Protein AF-A0A222AJ67-F1 (afdb_monomer)

Radius of gyration: 24.39 Å; Cα contacts (8 Å, |Δi|>4): 104; chains: 1; bounding box: 62×37×71 Å

Structure (mmCIF, N/CA/C/O backbone):
data_AF-A0A222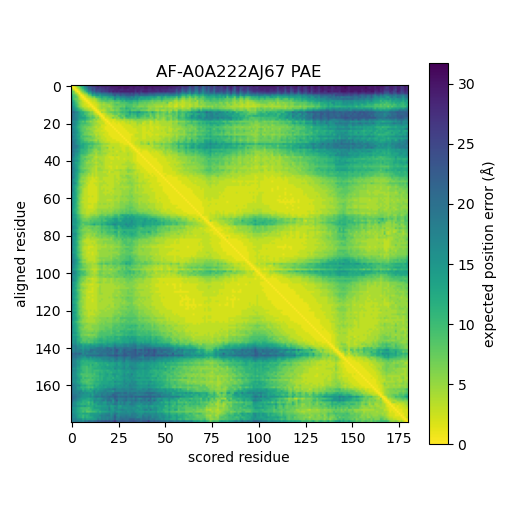AJ67-F1
#
_entry.id   AF-A0A222AJ67-F1
#
loop_
_atom_site.group_PDB
_atom_site.id
_atom_site.type_symbol
_atom_site.label_atom_id
_atom_site.label_alt_id
_atom_site.label_comp_id
_atom_site.label_asym_id
_atom_site.label_entity_id
_atom_site.label_seq_id
_atom_site.pdbx_PDB_ins_code
_atom_site.Cartn_x
_atom_site.Cartn_y
_atom_site.Cartn_z
_atom_site.occupancy
_atom_site.B_iso_or_equiv
_atom_site.auth_seq_id
_atom_site.auth_comp_id
_atom_site.auth_asym_id
_atom_site.auth_atom_id
_atom_site.pdbx_PDB_model_num
ATOM 1 N N . SER A 1 1 ? -20.474 -24.360 -5.077 1.00 35.22 1 SER A N 1
ATOM 2 C CA . SER A 1 1 ? -19.755 -24.194 -6.354 1.00 35.22 1 SER A CA 1
ATOM 3 C C . SER A 1 1 ? -18.920 -22.925 -6.263 1.00 35.22 1 SER A C 1
ATOM 5 O O . SER A 1 1 ? -19.428 -21.842 -6.536 1.00 35.22 1 SER A O 1
ATOM 7 N N . SER A 1 2 ? -17.701 -23.019 -5.719 1.00 39.1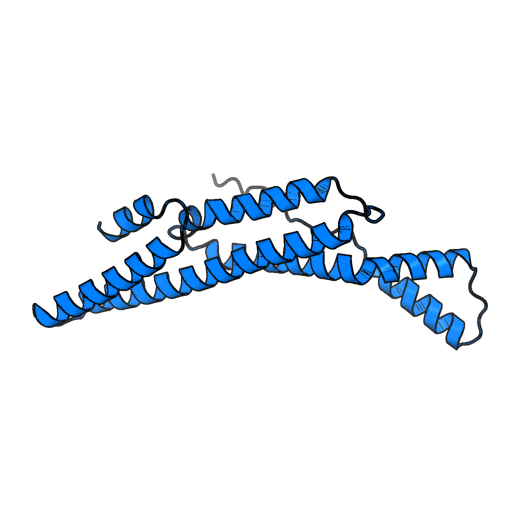9 2 SER A N 1
ATOM 8 C CA . SER A 1 2 ? -16.809 -21.864 -5.590 1.00 39.19 2 SER A CA 1
ATOM 9 C C . SER A 1 2 ? -16.163 -21.612 -6.947 1.00 39.19 2 SER A C 1
ATOM 11 O O . SER A 1 2 ? -15.373 -22.410 -7.444 1.00 39.19 2 SER A O 1
ATOM 13 N N . LYS A 1 3 ? -16.528 -20.500 -7.586 1.00 45.78 3 LYS A N 1
ATOM 14 C CA . LYS A 1 3 ? -15.750 -19.979 -8.706 1.00 45.78 3 LYS A CA 1
ATOM 15 C C . LYS A 1 3 ? -14.392 -19.587 -8.129 1.00 45.78 3 LYS A C 1
ATOM 17 O O . LYS A 1 3 ? -14.287 -18.558 -7.468 1.00 45.78 3 LYS A O 1
ATOM 22 N N . THR A 1 4 ? -13.375 -20.418 -8.332 1.00 50.56 4 THR A N 1
ATOM 23 C CA . THR A 1 4 ? -11.974 -20.013 -8.215 1.00 50.56 4 THR A CA 1
ATOM 24 C C . THR A 1 4 ? -11.760 -18.905 -9.238 1.00 50.56 4 THR A C 1
ATOM 26 O O . THR A 1 4 ? -11.541 -19.163 -10.419 1.00 50.56 4 THR A O 1
ATOM 29 N N . GLY A 1 5 ? -11.980 -17.664 -8.802 1.00 59.22 5 GLY A N 1
ATOM 30 C CA . GLY A 1 5 ? -11.836 -16.482 -9.634 1.00 59.22 5 GLY A CA 1
ATOM 31 C C . GLY A 1 5 ? -10.403 -16.377 -10.133 1.00 59.22 5 GLY A C 1
ATOM 32 O O . GLY A 1 5 ? -9.460 -16.613 -9.380 1.00 59.22 5 GLY A O 1
ATOM 33 N N . THR A 1 6 ? -10.240 -16.039 -11.406 1.00 71.12 6 THR A N 1
ATOM 34 C CA . THR A 1 6 ? -8.937 -15.752 -12.001 1.00 71.12 6 THR A CA 1
ATOM 35 C C . THR A 1 6 ? -8.263 -14.631 -11.208 1.00 71.12 6 THR A C 1
ATOM 37 O O . THR A 1 6 ? -8.748 -13.500 -11.201 1.00 71.12 6 THR A O 1
ATOM 40 N N . ILE A 1 7 ? -7.164 -14.939 -10.516 1.00 73.00 7 ILE A N 1
ATOM 41 C CA . ILE A 1 7 ? -6.387 -13.944 -9.772 1.00 73.00 7 ILE A CA 1
ATOM 42 C C . ILE A 1 7 ? -5.478 -13.231 -10.770 1.00 73.00 7 ILE A C 1
ATOM 44 O O . ILE A 1 7 ? -4.561 -13.831 -11.328 1.00 73.00 7 ILE A O 1
ATOM 48 N N . LEU A 1 8 ? -5.745 -11.949 -11.000 1.00 78.81 8 LEU A N 1
ATOM 49 C CA . LEU A 1 8 ? -4.896 -11.086 -11.812 1.00 78.81 8 LEU A CA 1
ATOM 50 C C . LEU A 1 8 ? -3.803 -10.488 -10.921 1.00 78.81 8 LEU A C 1
ATOM 52 O O . LEU A 1 8 ? -4.099 -9.993 -9.835 1.00 78.81 8 LEU A O 1
ATOM 56 N N . LYS A 1 9 ? -2.552 -10.536 -11.385 1.00 80.56 9 LYS A N 1
ATOM 57 C CA . LYS A 1 9 ? -1.404 -9.911 -10.717 1.00 80.56 9 LYS A CA 1
ATOM 58 C C . LYS A 1 9 ? -0.815 -8.822 -11.596 1.00 80.56 9 LYS A C 1
ATOM 60 O O . LYS A 1 9 ? -0.717 -8.993 -12.813 1.00 80.56 9 LYS A O 1
ATOM 65 N N . LEU A 1 10 ? -0.419 -7.717 -10.975 1.00 85.50 10 LEU A N 1
ATOM 66 C CA . LEU A 1 10 ? 0.241 -6.622 -11.670 1.00 85.50 10 LEU A CA 1
ATOM 67 C C . LEU A 1 10 ? 1.736 -6.928 -11.754 1.00 85.50 10 LEU A C 1
ATOM 69 O O . LEU A 1 10 ? 2.377 -7.234 -10.754 1.00 85.50 10 LEU A O 1
ATOM 73 N N . LYS A 1 11 ? 2.309 -6.837 -12.953 1.00 86.75 11 LYS A N 1
ATOM 74 C CA . LYS A 1 11 ? 3.746 -7.010 -13.162 1.00 86.75 11 LYS A CA 1
ATOM 75 C C . LYS A 1 11 ? 4.276 -5.855 -13.991 1.00 86.75 11 LYS A C 1
ATOM 77 O O . LYS A 1 11 ? 3.774 -5.589 -15.080 1.00 86.75 11 LYS A O 1
ATOM 82 N N . VAL A 1 12 ? 5.318 -5.202 -13.488 1.00 85.94 12 VAL A N 1
ATOM 83 C CA . VAL A 1 12 ? 6.046 -4.182 -14.245 1.00 85.94 12 VAL A CA 1
ATOM 84 C C . VAL A 1 12 ? 6.767 -4.864 -15.404 1.00 85.94 12 VAL A C 1
ATOM 86 O O . VAL A 1 12 ? 7.490 -5.845 -15.210 1.00 85.94 12 VAL A O 1
ATOM 89 N N . ASN A 1 13 ? 6.558 -4.357 -16.617 1.00 84.38 13 ASN A N 1
ATOM 90 C CA . ASN A 1 13 ? 7.170 -4.894 -17.828 1.00 84.38 13 ASN A CA 1
ATOM 91 C C . ASN A 1 13 ? 8.636 -4.445 -17.945 1.00 84.38 13 ASN A C 1
ATOM 93 O O . ASN A 1 13 ? 8.977 -3.589 -18.759 1.00 84.38 13 ASN A O 1
ATOM 97 N N . PHE A 1 14 ? 9.489 -4.99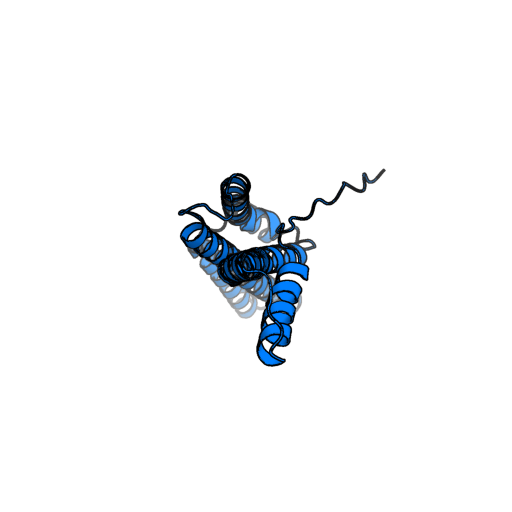3 -17.082 1.00 80.56 14 PHE A N 1
ATOM 98 C CA . PHE A 1 14 ? 10.925 -4.747 -17.085 1.00 80.56 14 PHE A CA 1
ATOM 99 C C . PHE A 1 14 ? 11.670 -6.074 -16.921 1.00 80.56 14 PHE A C 1
ATOM 101 O O . PHE A 1 14 ? 11.573 -6.738 -15.886 1.00 80.56 14 PHE A O 1
ATOM 108 N N . LEU A 1 15 ? 12.365 -6.502 -17.977 1.00 76.88 15 LEU A N 1
ATOM 109 C CA . LEU A 1 15 ? 13.036 -7.800 -18.013 1.00 76.88 15 LEU A CA 1
ATOM 110 C C . LEU A 1 15 ? 14.368 -7.749 -17.240 1.00 76.88 15 LEU A C 1
ATOM 112 O O . LEU A 1 15 ? 15.153 -6.823 -17.447 1.00 76.88 15 LEU A O 1
ATOM 116 N N . PRO A 1 16 ? 14.687 -8.760 -16.407 1.00 70.25 16 PRO A N 1
ATOM 117 C CA . PRO A 1 16 ? 15.977 -8.848 -15.709 1.00 70.25 16 PRO A CA 1
ATOM 118 C C . PRO A 1 16 ? 17.193 -8.853 -16.653 1.00 70.25 16 PRO A C 1
ATOM 120 O O . PRO A 1 16 ? 18.279 -8.406 -16.280 1.00 70.25 16 PRO A O 1
ATOM 123 N N . GLU A 1 17 ? 16.992 -9.322 -17.887 1.00 71.25 17 GLU A N 1
ATOM 124 C CA . GLU A 1 17 ? 17.974 -9.389 -18.982 1.00 71.25 17 GLU A CA 1
ATOM 125 C C . GLU A 1 17 ? 18.538 -8.010 -19.373 1.00 71.25 17 GLU A C 1
ATOM 127 O O . GLU A 1 17 ? 19.627 -7.881 -19.928 1.00 71.25 17 GLU A O 1
ATOM 132 N N . ILE A 1 18 ? 17.838 -6.932 -19.027 1.00 73.12 18 ILE A N 1
ATOM 133 C CA . ILE A 1 18 ? 18.314 -5.568 -19.259 1.00 73.12 18 ILE A CA 1
ATOM 134 C C . ILE A 1 18 ? 19.570 -5.264 -18.421 1.00 73.12 18 ILE A C 1
ATOM 136 O O . ILE A 1 18 ? 20.512 -4.620 -18.892 1.00 73.12 18 ILE A O 1
ATOM 140 N N . ILE A 1 19 ? 19.620 -5.768 -17.185 1.00 75.88 19 ILE A N 1
ATOM 141 C CA . ILE A 1 19 ? 20.778 -5.607 -16.297 1.00 75.88 19 ILE A CA 1
ATOM 142 C C . ILE A 1 19 ? 21.939 -6.468 -16.795 1.00 75.88 19 ILE A C 1
ATOM 144 O O . ILE A 1 19 ? 23.100 -6.062 -16.695 1.00 75.88 19 ILE A O 1
ATOM 148 N N . THR A 1 20 ? 21.642 -7.667 -17.308 1.00 84.12 20 THR A N 1
ATOM 149 C CA . THR A 1 20 ? 22.675 -8.568 -17.832 1.00 84.12 20 THR A CA 1
ATOM 150 C C . THR A 1 20 ? 23.340 -7.944 -19.048 1.00 84.12 20 THR A C 1
ATOM 152 O O . THR A 1 20 ? 24.563 -7.871 -19.066 1.00 84.12 20 THR A O 1
ATOM 155 N N . LEU A 1 21 ? 22.570 -7.330 -19.955 1.00 85.69 21 LEU A N 1
ATOM 156 C CA . LEU A 1 21 ? 23.109 -6.584 -21.092 1.00 85.69 21 LEU A CA 1
ATOM 157 C C . LEU A 1 21 ? 24.088 -5.483 -20.654 1.00 85.69 21 LEU A C 1
ATOM 159 O O . LEU A 1 21 ? 25.191 -5.375 -21.190 1.00 85.69 21 LEU A O 1
ATOM 163 N N . TYR A 1 22 ? 23.726 -4.674 -19.655 1.00 85.62 22 TYR A N 1
ATOM 164 C CA . TYR A 1 22 ? 24.630 -3.642 -19.138 1.00 85.62 22 TYR A CA 1
ATOM 165 C C . TYR A 1 22 ? 25.908 -4.235 -18.525 1.00 85.62 22 TYR A C 1
ATOM 167 O O . TYR A 1 22 ? 27.014 -3.757 -18.803 1.00 85.62 22 TYR A O 1
ATOM 175 N N . LYS A 1 23 ? 25.779 -5.302 -17.725 1.00 87.50 23 LYS A N 1
ATOM 176 C CA . LYS A 1 23 ? 26.920 -6.009 -17.119 1.00 87.50 23 LYS A CA 1
ATOM 177 C C . LYS A 1 23 ? 27.842 -6.612 -18.180 1.00 87.50 23 LYS A C 1
ATOM 179 O O . LYS A 1 23 ? 29.056 -6.460 -18.083 1.00 87.50 23 LYS A O 1
ATOM 184 N N . GLU A 1 24 ? 27.285 -7.239 -19.208 1.00 90.00 24 GLU A N 1
ATOM 185 C CA . GLU A 1 24 ? 28.021 -7.835 -20.325 1.00 90.00 24 GLU A CA 1
ATOM 186 C C . GLU A 1 24 ? 28.777 -6.778 -21.131 1.00 90.00 24 GLU A C 1
ATOM 188 O O . GLU A 1 24 ? 29.975 -6.926 -21.367 1.00 90.00 24 GLU A O 1
ATOM 193 N N . VAL A 1 25 ? 28.125 -5.662 -21.476 1.00 91.56 25 VAL A N 1
ATOM 194 C CA . VAL A 1 25 ? 28.772 -4.542 -22.178 1.00 91.56 25 VAL A CA 1
ATOM 195 C C . VAL A 1 25 ? 29.923 -3.961 -21.353 1.00 91.56 25 VAL A C 1
ATOM 197 O O . VAL A 1 25 ? 30.984 -3.657 -21.907 1.00 91.56 25 VAL A O 1
ATOM 200 N N . ARG A 1 26 ? 29.748 -3.821 -20.033 1.00 90.19 26 ARG A N 1
ATOM 201 C CA . ARG A 1 26 ? 30.810 -3.365 -19.125 1.00 90.19 26 ARG A CA 1
ATOM 202 C C . ARG A 1 26 ? 31.974 -4.357 -19.079 1.00 90.19 26 ARG A C 1
ATOM 204 O O . ARG A 1 26 ? 33.122 -3.936 -19.192 1.00 90.19 26 ARG A O 1
ATOM 211 N N . ASN A 1 27 ? 31.687 -5.651 -18.957 1.00 93.06 27 ASN A N 1
ATOM 212 C CA . ASN A 1 27 ? 32.704 -6.703 -18.906 1.00 93.06 27 ASN A CA 1
ATOM 213 C C . ASN A 1 27 ? 33.508 -6.782 -20.210 1.00 93.06 27 ASN A C 1
ATOM 215 O O . ASN A 1 27 ? 34.734 -6.810 -20.169 1.00 93.06 27 ASN A O 1
ATOM 219 N N . LEU A 1 28 ? 32.840 -6.741 -21.366 1.00 93.19 28 LEU A N 1
ATOM 220 C CA . LEU A 1 28 ? 33.498 -6.757 -22.675 1.00 93.19 28 LEU A CA 1
ATOM 221 C C . LEU A 1 28 ? 34.411 -5.542 -22.871 1.00 93.19 28 LEU A C 1
ATOM 223 O O . LEU A 1 28 ? 35.543 -5.700 -23.324 1.00 93.19 28 LEU A O 1
ATOM 227 N N . LYS A 1 29 ? 33.960 -4.346 -22.468 1.00 89.94 29 LYS A N 1
ATOM 228 C CA . LYS A 1 29 ? 34.802 -3.141 -22.485 1.00 89.94 29 LYS A CA 1
ATOM 229 C C . LYS A 1 29 ? 36.016 -3.269 -21.565 1.00 89.94 29 LYS A C 1
ATOM 231 O O . LYS A 1 29 ? 37.113 -2.908 -21.977 1.00 89.94 29 LYS A O 1
ATOM 236 N N . ASN A 1 30 ? 35.836 -3.797 -20.353 1.00 91.94 30 ASN A N 1
ATOM 237 C CA . ASN A 1 30 ? 36.931 -3.997 -19.398 1.00 91.94 30 ASN A CA 1
ATOM 238 C C . ASN A 1 30 ? 37.984 -4.991 -19.909 1.00 91.94 30 ASN A C 1
ATOM 240 O O . ASN A 1 30 ? 39.164 -4.831 -19.619 1.00 91.94 30 ASN A O 1
ATOM 244 N N . LEU A 1 31 ? 37.566 -5.991 -20.686 1.00 94.56 31 LEU A N 1
ATOM 245 C CA . LEU A 1 31 ? 38.452 -6.958 -21.339 1.00 94.56 31 LEU A CA 1
ATOM 246 C C . LEU A 1 31 ? 39.094 -6.420 -22.635 1.00 94.56 31 LEU A C 1
ATOM 248 O O . LEU A 1 31 ? 39.840 -7.140 -23.290 1.00 94.56 31 LEU A O 1
ATOM 252 N N . GLY A 1 32 ? 38.816 -5.170 -23.025 1.00 92.50 32 GLY A N 1
ATOM 253 C CA . GLY A 1 32 ? 39.382 -4.533 -24.219 1.00 92.50 32 GLY A CA 1
ATOM 254 C C . GLY A 1 32 ? 38.659 -4.858 -25.532 1.00 92.50 32 GLY A C 1
ATOM 255 O O . GLY A 1 32 ? 39.113 -4.437 -26.599 1.00 92.50 32 GLY A O 1
ATOM 256 N N . PHE A 1 33 ? 37.525 -5.564 -25.492 1.00 93.50 33 PHE A N 1
ATOM 257 C CA . PHE A 1 33 ? 36.736 -5.846 -26.691 1.00 93.50 33 PHE A CA 1
ATOM 258 C C . PHE A 1 33 ? 35.986 -4.600 -27.177 1.00 93.50 33 PHE A C 1
ATOM 260 O O . PHE A 1 33 ? 35.404 -3.836 -26.400 1.00 93.50 33 PHE A O 1
ATOM 267 N N . ARG A 1 34 ? 35.941 -4.414 -28.501 1.00 90.94 34 ARG A N 1
ATOM 268 C CA . ARG A 1 34 ? 35.137 -3.358 -29.129 1.00 90.94 34 ARG A CA 1
ATOM 269 C C . ARG A 1 34 ? 33.682 -3.803 -29.233 1.00 90.94 34 ARG A C 1
ATOM 271 O O . ARG A 1 34 ? 33.339 -4.637 -30.064 1.00 90.94 34 ARG A O 1
ATOM 278 N N . VAL A 1 35 ? 32.825 -3.205 -28.413 1.00 90.56 35 VAL A N 1
ATOM 279 C CA . VAL A 1 35 ? 31.375 -3.427 -28.458 1.00 90.56 35 VAL A CA 1
ATOM 280 C C . VAL A 1 35 ? 30.726 -2.418 -29.417 1.00 90.56 35 VAL A C 1
ATOM 282 O O . VAL A 1 35 ? 30.996 -1.220 -29.287 1.00 90.56 35 VAL A O 1
ATOM 285 N N . PRO A 1 36 ? 29.854 -2.849 -30.350 1.00 93.75 36 PRO A N 1
ATOM 286 C CA . PRO A 1 36 ? 29.114 -1.946 -31.228 1.00 93.75 36 PRO A CA 1
ATOM 287 C C . PRO A 1 36 ? 28.360 -0.853 -30.459 1.00 93.75 36 PRO A C 1
ATOM 289 O O . PRO A 1 36 ? 27.638 -1.138 -29.500 1.00 93.75 36 PRO A O 1
ATOM 292 N N . LEU A 1 37 ? 28.474 0.400 -30.917 1.00 89.06 37 LEU A N 1
ATOM 293 C CA . LEU A 1 37 ? 27.876 1.571 -30.257 1.00 89.06 37 LEU A CA 1
ATOM 294 C C . LEU A 1 37 ? 26.363 1.438 -30.046 1.00 89.06 37 LEU A C 1
ATOM 296 O O . LEU A 1 37 ? 25.851 1.864 -29.019 1.00 89.06 37 LEU A O 1
ATOM 300 N N . ALA A 1 38 ? 25.650 0.791 -30.971 1.00 89.81 38 ALA A N 1
ATOM 301 C CA . ALA A 1 38 ? 24.216 0.547 -30.834 1.00 89.81 38 ALA A CA 1
ATOM 302 C C . ALA A 1 38 ? 23.871 -0.282 -29.582 1.00 89.81 38 ALA A C 1
ATOM 304 O O . ALA A 1 38 ? 22.890 0.011 -28.900 1.00 89.81 38 ALA A O 1
ATOM 305 N N . ILE A 1 39 ? 24.689 -1.288 -29.252 1.00 89.19 39 ILE A N 1
ATOM 306 C CA . ILE A 1 39 ? 24.498 -2.141 -28.070 1.00 89.19 39 ILE A CA 1
ATOM 307 C C . ILE A 1 39 ? 24.852 -1.358 -26.805 1.00 89.19 39 ILE A C 1
ATOM 309 O O . ILE A 1 39 ? 24.117 -1.403 -25.822 1.00 89.19 39 ILE A O 1
ATOM 313 N N . VAL A 1 40 ? 25.935 -0.576 -26.854 1.00 89.69 40 VAL A N 1
ATOM 314 C CA . VAL A 1 40 ? 26.343 0.305 -25.751 1.00 89.69 40 VAL A CA 1
ATOM 315 C C . VAL A 1 40 ? 25.254 1.328 -25.423 1.00 89.69 40 VAL A C 1
ATOM 317 O O . VAL A 1 40 ? 24.928 1.507 -24.253 1.00 89.69 40 VAL A O 1
ATOM 320 N N . ASN A 1 41 ? 24.668 1.971 -26.434 1.00 88.81 41 ASN A N 1
ATOM 321 C CA . ASN A 1 41 ? 23.627 2.980 -26.245 1.00 88.81 41 ASN A CA 1
ATOM 322 C C . ASN A 1 41 ? 22.345 2.368 -25.673 1.00 88.81 41 ASN A C 1
ATOM 324 O O . ASN A 1 41 ? 21.796 2.913 -24.719 1.00 88.81 41 ASN A O 1
ATOM 328 N N . LYS A 1 42 ? 21.912 1.206 -26.185 1.00 86.88 42 LYS A N 1
ATOM 329 C CA . LYS A 1 42 ? 20.769 0.466 -25.623 1.00 86.88 42 LYS A CA 1
ATOM 330 C C . LYS A 1 42 ? 21.011 0.074 -24.164 1.00 86.88 42 LYS A C 1
ATOM 332 O O . LYS A 1 42 ? 20.156 0.314 -23.321 1.00 86.88 42 LYS A O 1
ATOM 337 N N . ALA A 1 43 ? 22.189 -0.466 -23.851 1.00 87.12 43 ALA A N 1
ATOM 338 C CA . ALA A 1 43 ? 22.565 -0.819 -22.484 1.00 87.12 43 ALA A CA 1
ATOM 339 C C . ALA A 1 43 ? 22.587 0.404 -21.553 1.00 87.12 43 ALA A C 1
ATOM 341 O O . ALA A 1 43 ? 22.165 0.319 -20.403 1.00 87.12 43 ALA A O 1
ATOM 342 N N . HIS A 1 44 ? 23.063 1.550 -22.046 1.00 87.19 44 HIS A N 1
ATOM 343 C CA . HIS A 1 44 ? 23.099 2.787 -21.275 1.00 87.19 44 HIS A CA 1
ATOM 344 C C . HIS A 1 44 ? 21.696 3.335 -20.986 1.00 87.19 44 HIS A C 1
ATOM 346 O O . HIS A 1 44 ? 21.395 3.610 -19.828 1.00 87.19 44 HIS A O 1
ATOM 352 N N . GLN A 1 45 ? 20.831 3.438 -22.000 1.00 85.56 45 GLN A N 1
ATOM 353 C CA . GLN A 1 45 ? 19.437 3.879 -21.840 1.00 85.56 45 GLN A CA 1
ATOM 354 C C . GLN A 1 45 ? 18.684 2.990 -20.849 1.00 85.56 45 GLN A C 1
ATOM 356 O O . GLN A 1 45 ? 18.022 3.469 -19.934 1.00 85.56 45 GLN A O 1
ATOM 361 N N . ALA A 1 46 ? 18.847 1.678 -20.978 1.00 84.75 46 ALA A N 1
ATOM 362 C CA . ALA A 1 46 ? 18.161 0.740 -20.112 1.00 84.75 46 ALA A CA 1
ATOM 363 C C . ALA A 1 46 ? 18.676 0.800 -18.655 1.00 84.75 46 ALA A C 1
ATOM 365 O O . ALA A 1 46 ? 17.895 0.672 -17.714 1.00 84.75 46 ALA A O 1
ATOM 366 N N . ASN A 1 47 ? 19.967 1.094 -18.452 1.00 86.88 47 ASN A N 1
ATOM 367 C CA . ASN A 1 47 ? 20.534 1.365 -17.128 1.00 86.88 47 ASN A CA 1
ATOM 368 C C . ASN A 1 47 ? 20.024 2.683 -16.512 1.00 86.88 47 ASN A C 1
ATOM 370 O O . ASN A 1 47 ? 19.915 2.767 -15.294 1.00 86.88 47 ASN A O 1
ATOM 374 N N . GLN A 1 48 ? 19.694 3.698 -17.319 1.00 87.69 48 GLN A N 1
ATOM 375 C CA . GLN A 1 48 ? 19.078 4.937 -16.818 1.00 87.69 48 GLN A CA 1
ATOM 376 C C . GLN A 1 48 ? 17.645 4.708 -16.322 1.00 87.69 48 GLN A C 1
ATOM 378 O O . GLN A 1 48 ? 17.243 5.304 -15.330 1.00 87.69 48 GLN A O 1
ATOM 383 N N . LEU A 1 49 ? 16.889 3.825 -16.982 1.00 87.69 49 LEU A N 1
ATOM 384 C CA . L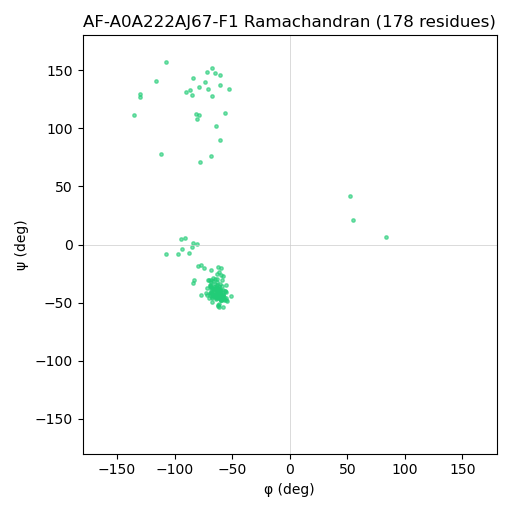EU A 1 49 ? 15.509 3.499 -16.605 1.00 87.69 49 LEU A CA 1
ATOM 385 C C . LEU A 1 49 ? 15.413 2.516 -15.427 1.00 87.69 49 LEU A C 1
ATOM 387 O O . LEU A 1 49 ? 14.371 2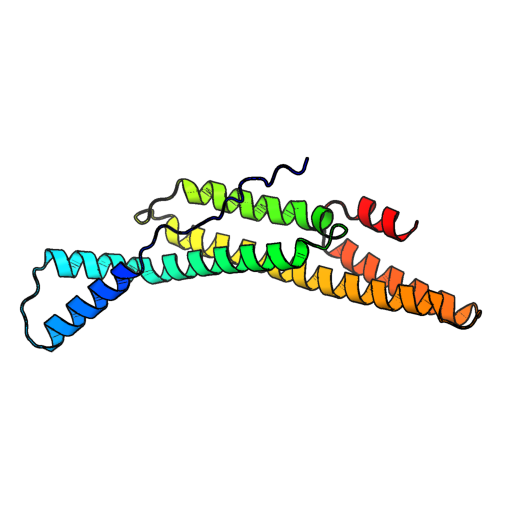.406 -14.781 1.00 87.69 49 LEU A O 1
ATOM 391 N N . TYR A 1 50 ? 16.502 1.803 -15.141 1.00 88.38 50 TYR A N 1
ATOM 392 C CA . TYR A 1 50 ? 16.544 0.743 -14.140 1.00 88.38 50 TYR A CA 1
ATOM 393 C C . TYR A 1 50 ? 16.090 1.166 -12.728 1.00 88.38 50 TYR A C 1
ATOM 395 O O . TYR A 1 50 ? 15.280 0.441 -12.145 1.00 88.38 50 TYR A O 1
ATOM 403 N N . PRO A 1 51 ? 16.527 2.310 -12.162 1.00 90.75 51 PRO A N 1
ATOM 404 C CA . PRO A 1 51 ? 16.092 2.730 -10.829 1.00 90.75 51 PRO A CA 1
ATOM 405 C C . PRO A 1 51 ? 14.574 2.930 -10.736 1.00 90.75 51 PRO A C 1
ATOM 407 O O . PRO A 1 51 ? 13.958 2.513 -9.756 1.00 90.75 51 PRO A O 1
ATOM 410 N N . PHE A 1 52 ? 13.960 3.490 -11.784 1.00 91.62 52 PHE A N 1
ATOM 411 C CA . PHE A 1 52 ? 12.510 3.671 -11.853 1.00 91.62 52 PHE A CA 1
ATOM 412 C C . PHE A 1 52 ? 11.788 2.325 -11.884 1.00 91.62 52 PHE A C 1
ATOM 414 O O . PHE A 1 52 ? 10.833 2.115 -11.142 1.00 91.62 52 PHE A O 1
ATOM 421 N N . ALA A 1 53 ? 12.277 1.381 -12.691 1.00 90.81 53 ALA A N 1
ATOM 422 C CA . ALA A 1 53 ? 11.700 0.045 -12.760 1.00 90.81 53 ALA A CA 1
ATOM 423 C C . ALA A 1 53 ? 11.788 -0.704 -11.423 1.00 90.81 53 ALA A C 1
ATOM 425 O O . ALA A 1 53 ? 10.810 -1.323 -11.012 1.00 90.81 53 ALA A O 1
ATOM 426 N N . ILE A 1 54 ? 12.927 -0.621 -10.727 1.00 90.69 54 ILE A N 1
ATOM 427 C CA . ILE A 1 54 ? 13.106 -1.212 -9.392 1.00 90.69 54 ILE A CA 1
ATOM 428 C C . ILE A 1 54 ? 12.106 -0.620 -8.404 1.00 90.69 54 ILE A C 1
ATOM 430 O O . ILE A 1 54 ? 11.436 -1.373 -7.702 1.00 90.69 54 ILE A O 1
ATOM 434 N N . SER A 1 55 ? 11.981 0.709 -8.378 1.00 93.75 55 SER A N 1
ATOM 435 C CA . SER A 1 55 ? 11.044 1.391 -7.490 1.00 93.75 55 SER A CA 1
ATOM 436 C C . SER A 1 55 ? 9.602 0.960 -7.766 1.00 93.75 55 SER A C 1
ATOM 438 O O . SER A 1 55 ? 8.919 0.547 -6.836 1.00 93.75 55 SER A O 1
ATOM 440 N N . LEU A 1 56 ? 9.169 0.917 -9.033 1.00 93.81 56 LEU A N 1
ATOM 441 C CA . LEU A 1 56 ? 7.830 0.440 -9.397 1.00 93.81 56 LEU A CA 1
ATOM 442 C C . LEU A 1 56 ? 7.600 -1.023 -9.001 1.00 93.81 56 LEU A C 1
ATOM 444 O O . LEU A 1 56 ? 6.536 -1.356 -8.484 1.00 93.81 56 LEU A O 1
ATOM 448 N N . ILE A 1 57 ? 8.576 -1.905 -9.242 1.00 92.56 57 ILE A N 1
ATOM 449 C CA . ILE A 1 57 ? 8.484 -3.321 -8.859 1.00 92.56 57 ILE A CA 1
ATOM 450 C C . ILE A 1 57 ? 8.322 -3.446 -7.346 1.00 92.56 57 ILE A C 1
ATOM 452 O O . ILE A 1 57 ? 7.491 -4.230 -6.888 1.00 92.56 57 ILE A O 1
ATOM 456 N N . GLU A 1 58 ? 9.095 -2.680 -6.578 1.00 93.38 58 GLU A N 1
ATOM 457 C CA . GLU A 1 58 ? 9.024 -2.718 -5.124 1.00 93.38 58 GLU A CA 1
ATOM 458 C C . GLU A 1 58 ? 7.707 -2.130 -4.611 1.00 93.38 58 GLU A C 1
ATOM 460 O O . GLU A 1 58 ? 7.067 -2.757 -3.776 1.00 93.38 58 GLU A O 1
ATOM 465 N N . SER A 1 59 ? 7.214 -1.016 -5.165 1.00 95.50 59 SER A N 1
ATOM 466 C CA . SER A 1 59 ? 5.890 -0.482 -4.816 1.00 95.50 59 SER A CA 1
ATOM 467 C C . SER A 1 59 ? 4.775 -1.496 -5.107 1.00 95.50 59 SER A C 1
ATOM 469 O O . SER A 1 59 ? 3.910 -1.729 -4.265 1.00 95.50 59 SER A O 1
ATOM 471 N N . VAL A 1 60 ? 4.801 -2.171 -6.262 1.00 94.00 60 VAL A N 1
ATOM 472 C CA . VAL A 1 60 ? 3.810 -3.215 -6.578 1.00 94.00 60 VAL A CA 1
ATOM 473 C C . VAL A 1 60 ? 3.917 -4.389 -5.602 1.00 94.00 60 VAL A C 1
ATOM 475 O O . VAL A 1 60 ? 2.899 -4.844 -5.081 1.00 94.00 60 VAL A O 1
ATOM 478 N N . ARG A 1 61 ? 5.135 -4.847 -5.300 1.00 94.25 61 ARG A N 1
ATOM 479 C CA . ARG A 1 61 ? 5.377 -5.928 -4.335 1.00 94.25 61 ARG A CA 1
ATOM 480 C C . ARG A 1 61 ? 4.876 -5.565 -2.937 1.00 94.25 61 ARG A C 1
ATOM 482 O O . ARG A 1 61 ? 4.227 -6.390 -2.296 1.00 94.25 61 ARG A O 1
ATOM 489 N N . THR A 1 62 ? 5.165 -4.356 -2.468 1.00 95.50 62 THR A N 1
ATOM 490 C CA . THR A 1 62 ? 4.699 -3.852 -1.174 1.00 95.50 62 THR A CA 1
ATOM 491 C C . THR A 1 62 ? 3.181 -3.834 -1.131 1.00 95.50 62 THR A C 1
ATOM 493 O O . THR A 1 62 ? 2.601 -4.379 -0.200 1.00 95.50 62 THR A O 1
ATOM 496 N N . TYR A 1 63 ? 2.524 -3.312 -2.169 1.00 95.06 63 TYR A N 1
ATOM 497 C CA . TYR A 1 63 ? 1.066 -3.319 -2.252 1.00 95.06 63 TYR A CA 1
ATOM 498 C C . TYR A 1 63 ? 0.476 -4.738 -2.200 1.00 95.06 63 TYR A C 1
ATOM 500 O O . TYR A 1 63 ? -0.442 -4.985 -1.418 1.00 95.06 63 TYR A O 1
ATOM 508 N N . GLU A 1 64 ? 1.023 -5.689 -2.969 1.00 92.94 64 GLU A N 1
ATOM 509 C CA . GLU A 1 64 ? 0.587 -7.094 -2.935 1.00 92.94 64 GLU A CA 1
ATOM 510 C C . GLU A 1 64 ? 0.754 -7.708 -1.539 1.00 92.94 64 GLU A C 1
ATOM 512 O O . GLU A 1 64 ? -0.181 -8.312 -1.012 1.00 92.94 64 GLU A O 1
ATOM 517 N N . ARG A 1 65 ? 1.907 -7.495 -0.898 1.00 93.75 65 ARG A N 1
ATOM 518 C CA . ARG A 1 65 ? 2.177 -7.994 0.456 1.00 93.75 65 ARG A CA 1
ATOM 519 C C . ARG A 1 65 ? 1.216 -7.396 1.484 1.00 93.75 65 ARG A C 1
ATOM 521 O O . ARG A 1 65 ? 0.746 -8.106 2.371 1.00 93.75 65 ARG A O 1
ATOM 528 N N . THR A 1 66 ? 0.894 -6.110 1.369 1.00 93.69 66 THR A N 1
ATOM 529 C CA . THR A 1 66 ? -0.071 -5.447 2.255 1.00 93.69 66 THR A CA 1
ATOM 530 C C . THR A 1 66 ? -1.492 -5.977 2.030 1.00 93.69 66 THR A C 1
ATOM 532 O O . THR A 1 66 ? -2.220 -6.189 2.998 1.00 93.69 66 THR A O 1
ATOM 535 N N . LEU A 1 67 ? -1.880 -6.280 0.784 1.00 91.94 67 LEU A N 1
ATOM 536 C CA . LEU A 1 67 ? -3.158 -6.939 0.484 1.00 91.94 67 LEU A CA 1
ATOM 537 C C . LEU A 1 67 ? -3.240 -8.355 1.071 1.00 91.94 67 LEU A C 1
ATOM 539 O O . LEU A 1 67 ? -4.294 -8.747 1.570 1.00 91.94 67 LEU A O 1
ATOM 543 N N . GLU A 1 68 ? -2.146 -9.117 1.040 1.00 91.19 68 GLU A N 1
ATOM 544 C CA . GLU A 1 68 ? -2.088 -10.446 1.657 1.00 91.19 68 GLU A CA 1
ATOM 545 C C . GLU A 1 68 ? -2.298 -10.381 3.177 1.00 91.19 68 GLU A C 1
ATOM 547 O O . GLU A 1 68 ? -3.039 -11.208 3.707 1.00 91.19 68 GLU A O 1
ATOM 552 N N . LYS A 1 69 ? -1.741 -9.370 3.867 1.00 90.12 69 LYS A N 1
ATOM 553 C CA . LYS A 1 69 ? -1.928 -9.173 5.322 1.00 90.12 69 LYS A CA 1
ATOM 554 C C . LYS A 1 69 ? -3.395 -8.970 5.725 1.00 90.12 69 LYS A C 1
ATOM 556 O O . LYS A 1 69 ? -3.788 -9.386 6.811 1.00 90.12 69 LYS A O 1
ATOM 561 N N . ILE A 1 70 ? -4.198 -8.324 4.876 1.00 89.94 70 ILE A N 1
ATOM 562 C CA . ILE A 1 70 ? -5.608 -8.005 5.174 1.00 89.94 70 ILE A CA 1
ATOM 563 C C . ILE A 1 70 ? -6.604 -9.009 4.586 1.00 89.94 70 ILE A C 1
ATOM 565 O O . ILE A 1 70 ? -7.793 -8.923 4.884 1.00 89.94 70 ILE A O 1
ATOM 569 N N . ARG A 1 71 ? -6.153 -9.952 3.746 1.00 85.88 71 ARG A N 1
ATOM 570 C CA . ARG A 1 71 ? -7.031 -10.865 2.993 1.00 85.88 71 ARG A CA 1
ATOM 571 C C . ARG A 1 71 ? -7.984 -11.647 3.895 1.00 85.88 71 ARG A C 1
ATOM 573 O O . ARG A 1 71 ? -9.154 -11.797 3.556 1.00 85.88 71 ARG A O 1
ATOM 580 N N . ASP A 1 72 ? -7.480 -12.104 5.034 1.00 85.31 72 ASP A N 1
ATOM 581 C CA . ASP A 1 72 ? -8.219 -12.972 5.950 1.00 85.31 72 ASP A CA 1
ATOM 582 C C . ASP A 1 72 ? -8.933 -12.160 7.061 1.00 85.31 72 ASP A C 1
ATOM 584 O O . ASP A 1 72 ? -9.571 -12.728 7.944 1.00 85.31 72 ASP A O 1
ATOM 588 N N . LYS A 1 73 ? -8.880 -10.817 6.998 1.00 84.31 73 LYS A N 1
ATOM 589 C CA . LYS A 1 73 ? -9.435 -9.888 7.997 1.00 84.31 73 LYS A CA 1
ATOM 590 C C . LYS A 1 73 ? -10.625 -9.100 7.444 1.00 84.31 73 LYS A C 1
ATOM 592 O O . LYS A 1 73 ? -10.519 -7.931 7.069 1.00 84.31 73 LYS A O 1
ATOM 597 N N . ALA A 1 74 ? -11.787 -9.751 7.392 1.00 81.12 74 ALA A N 1
ATOM 598 C CA . ALA A 1 74 ? -13.011 -9.197 6.797 1.00 81.12 74 ALA A CA 1
ATOM 599 C C . ALA A 1 74 ? -13.514 -7.894 7.459 1.00 81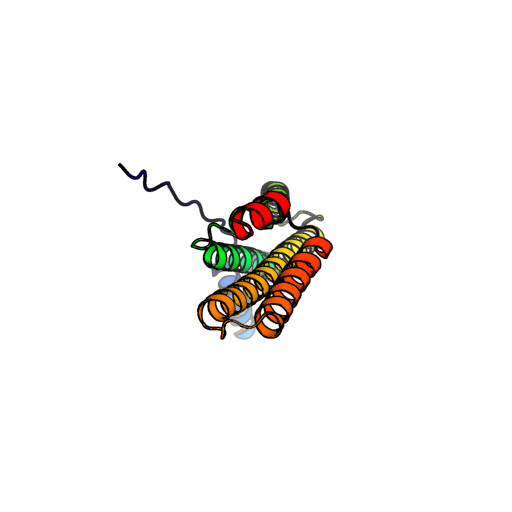.12 74 ALA A C 1
ATOM 601 O O . ALA A 1 74 ? -14.174 -7.089 6.799 1.00 81.12 74 ALA A O 1
ATOM 602 N N . SER A 1 75 ? -13.187 -7.677 8.735 1.00 79.94 75 SER A N 1
ATOM 603 C CA . SER A 1 75 ? -13.434 -6.449 9.506 1.00 79.94 75 SER A CA 1
ATOM 604 C C . SER A 1 75 ? -12.701 -5.231 8.926 1.00 79.94 75 SER A C 1
ATOM 606 O O . SER A 1 75 ? -13.261 -4.140 8.876 1.00 79.94 75 SER A O 1
ATOM 608 N N . ILE A 1 76 ? -11.472 -5.420 8.438 1.00 83.31 76 ILE A N 1
ATOM 609 C CA . ILE A 1 76 ? -10.559 -4.351 8.004 1.00 83.31 76 ILE A CA 1
ATOM 610 C C . ILE A 1 76 ? -10.822 -3.902 6.566 1.00 83.31 76 ILE A C 1
ATOM 612 O O . ILE A 1 76 ? -10.641 -2.731 6.227 1.00 83.31 76 ILE A O 1
ATOM 616 N N . ILE A 1 77 ? -11.250 -4.822 5.700 1.00 83.44 77 ILE A N 1
ATOM 617 C CA . ILE A 1 77 ? -11.398 -4.574 4.256 1.00 83.44 77 ILE A CA 1
ATOM 618 C C . ILE A 1 77 ? -12.225 -3.306 3.943 1.00 83.44 77 ILE A C 1
ATOM 620 O O . ILE A 1 77 ? -11.783 -2.518 3.100 1.00 83.44 77 ILE A O 1
ATOM 624 N N . PRO A 1 78 ? -13.376 -3.041 4.600 1.00 84.94 78 PRO A N 1
ATOM 625 C CA . PRO A 1 78 ? -14.151 -1.824 4.358 1.00 84.94 78 PRO A CA 1
ATOM 626 C C . PRO A 1 78 ? -13.435 -0.539 4.791 1.00 84.94 78 PRO A C 1
ATOM 628 O O . PRO A 1 78 ? -13.628 0.497 4.152 1.00 84.94 78 PRO A O 1
ATOM 631 N N . LEU A 1 79 ? -12.607 -0.601 5.838 1.00 83.81 79 LEU A N 1
ATOM 632 C CA . LEU A 1 79 ? -11.906 0.557 6.404 1.00 83.81 79 LEU A CA 1
ATOM 633 C C . LEU A 1 79 ? -10.828 1.102 5.466 1.00 83.81 79 LEU A C 1
ATOM 635 O O . LEU A 1 79 ? -10.612 2.310 5.344 1.00 83.81 79 LEU A O 1
ATOM 639 N N . VAL A 1 80 ? -10.196 0.179 4.750 1.00 88.25 80 VAL A N 1
ATOM 640 C CA . VAL A 1 80 ? -9.074 0.426 3.844 1.00 88.25 80 VAL A CA 1
ATOM 641 C C . VAL A 1 80 ? -9.546 0.646 2.393 1.00 88.25 80 VAL A C 1
ATOM 643 O O . VAL A 1 80 ? -8.754 0.983 1.514 1.00 88.25 80 VAL A O 1
ATOM 646 N N . ALA A 1 81 ? -10.849 0.508 2.114 1.00 87.19 81 ALA A N 1
ATOM 647 C CA . ALA A 1 81 ? -11.408 0.577 0.761 1.00 87.19 81 ALA A CA 1
ATOM 648 C C . ALA A 1 81 ? -11.103 1.899 0.028 1.00 87.19 81 ALA A C 1
ATOM 650 O O . ALA A 1 81 ? -10.788 1.871 -1.163 1.00 87.19 81 ALA A O 1
ATOM 651 N N . GLY A 1 82 ? -11.150 3.038 0.731 1.00 88.38 82 GLY A N 1
ATOM 652 C CA . GLY A 1 82 ? -10.791 4.344 0.169 1.00 88.38 82 GLY A CA 1
ATOM 653 C C . GLY A 1 82 ? -9.331 4.400 -0.281 1.00 88.38 82 GLY A C 1
ATOM 654 O O . GLY A 1 82 ? -9.064 4.662 -1.449 1.00 88.38 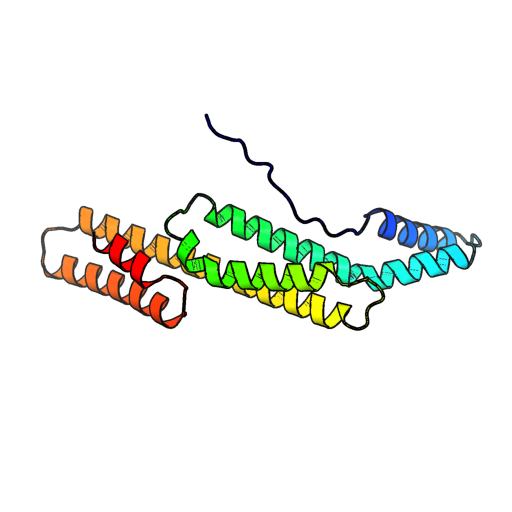82 GLY A O 1
ATOM 655 N N . LEU A 1 83 ? -8.404 4.021 0.603 1.00 89.62 83 LEU A N 1
ATOM 656 C CA . LEU A 1 83 ? -6.966 3.993 0.308 1.00 89.62 83 LEU A CA 1
ATOM 657 C C . LEU A 1 83 ? -6.638 3.005 -0.819 1.00 89.62 83 LEU A C 1
ATOM 659 O O . LEU A 1 83 ? -5.822 3.281 -1.696 1.00 89.62 83 LEU A O 1
ATOM 663 N N . ARG A 1 84 ? -7.318 1.850 -0.840 1.00 91.44 84 ARG A N 1
ATOM 664 C CA . ARG A 1 84 ? -7.173 0.863 -1.916 1.00 91.44 84 ARG A CA 1
ATOM 665 C C . ARG A 1 84 ? -7.580 1.451 -3.265 1.00 91.44 84 ARG A C 1
ATOM 667 O O . ARG A 1 84 ? -6.905 1.200 -4.260 1.00 91.44 84 ARG A O 1
ATOM 674 N N . ARG A 1 85 ? -8.679 2.207 -3.307 1.00 92.06 85 ARG A N 1
ATOM 675 C CA . ARG A 1 85 ? -9.131 2.902 -4.516 1.00 92.06 85 ARG A CA 1
ATOM 676 C C . ARG A 1 85 ? -8.105 3.940 -4.969 1.00 92.06 85 ARG A C 1
ATOM 678 O O . ARG A 1 85 ? -7.850 4.018 -6.164 1.00 92.06 85 ARG A O 1
ATOM 685 N N . ASP A 1 86 ? -7.481 4.666 -4.049 1.00 92.62 86 ASP A N 1
ATOM 686 C CA . ASP A 1 86 ? -6.467 5.670 -4.391 1.00 92.62 86 ASP A CA 1
ATOM 687 C C . ASP A 1 86 ? -5.223 5.033 -5.030 1.00 92.62 86 ASP A C 1
ATOM 689 O O . ASP A 1 86 ? -4.760 5.504 -6.071 1.00 92.62 86 ASP A O 1
ATOM 693 N N . VAL A 1 87 ? -4.752 3.895 -4.496 1.00 94.38 87 VAL A N 1
ATOM 694 C CA . VAL A 1 87 ? -3.681 3.101 -5.130 1.00 94.38 87 VAL A CA 1
ATOM 695 C C . VAL A 1 87 ? -4.098 2.641 -6.531 1.00 94.38 87 VAL A C 1
ATOM 697 O O . VAL A 1 87 ? -3.338 2.798 -7.485 1.00 94.38 87 VAL A O 1
ATOM 700 N N . LEU A 1 88 ? -5.309 2.095 -6.688 1.00 93.12 88 LEU A N 1
ATOM 701 C CA . LEU A 1 88 ? -5.798 1.611 -7.987 1.00 93.12 88 LEU A CA 1
ATOM 702 C C . LEU A 1 88 ? -5.952 2.739 -9.017 1.00 93.12 88 LEU A C 1
ATOM 704 O O . LEU A 1 88 ? -5.657 2.528 -10.192 1.00 93.12 88 LEU A O 1
ATOM 708 N N . ASN A 1 89 ? -6.356 3.934 -8.586 1.00 94.56 89 ASN A N 1
ATOM 709 C CA . ASN A 1 89 ? -6.412 5.114 -9.445 1.00 94.56 89 ASN A CA 1
ATOM 710 C C . ASN A 1 89 ? -5.014 5.489 -9.951 1.00 94.56 89 ASN A C 1
ATOM 712 O O . ASN A 1 89 ? -4.843 5.713 -11.147 1.00 94.56 89 ASN A O 1
ATOM 716 N N . GLN A 1 90 ? -4.001 5.482 -9.075 1.00 94.06 90 GLN A N 1
ATOM 717 C CA . GLN A 1 90 ? -2.615 5.718 -9.495 1.00 94.06 90 GLN A CA 1
ATOM 718 C C . GLN A 1 90 ? -2.115 4.639 -10.459 1.00 94.06 90 GLN A C 1
ATOM 720 O O . GLN A 1 90 ? -1.546 4.966 -11.495 1.00 94.06 90 GLN A O 1
ATOM 725 N N . VAL A 1 91 ? -2.403 3.362 -10.196 1.00 93.25 91 VAL A N 1
ATOM 726 C CA . VAL A 1 91 ? -2.068 2.275 -11.131 1.00 93.25 91 VAL A CA 1
ATOM 727 C C . VAL A 1 91 ? -2.722 2.500 -12.498 1.00 93.25 91 VAL A C 1
ATOM 729 O O . VAL A 1 91 ? -2.057 2.345 -13.521 1.00 93.25 91 VAL A O 1
ATOM 732 N N . SER A 1 92 ? -3.993 2.909 -12.535 1.00 92.56 92 SER A N 1
ATOM 733 C CA . SER A 1 92 ? -4.702 3.200 -13.786 1.00 92.56 92 SER A CA 1
ATOM 734 C C . SER A 1 92 ? -4.073 4.362 -14.562 1.00 92.56 92 SER A C 1
ATOM 736 O O . SER A 1 92 ? -3.974 4.281 -15.785 1.00 92.56 92 SER A O 1
ATOM 738 N N . GLU A 1 93 ? -3.638 5.427 -13.880 1.00 91.06 93 GLU A N 1
ATOM 739 C CA . GLU A 1 93 ? -2.895 6.536 -14.499 1.00 91.06 93 GLU A CA 1
ATOM 740 C C . GLU A 1 93 ? -1.560 6.047 -15.088 1.00 91.06 93 GLU A C 1
ATOM 742 O O . GLU A 1 93 ? -1.177 6.442 -16.191 1.00 91.06 93 GLU A O 1
ATOM 747 N N . GLY A 1 94 ? -0.881 5.135 -14.388 1.00 89.69 94 GLY A N 1
ATOM 748 C CA . GLY A 1 94 ? 0.397 4.568 -14.806 1.00 89.69 94 GLY A CA 1
ATOM 749 C C . GLY A 1 94 ? 0.342 3.623 -15.993 1.00 89.69 94 GLY A C 1
ATOM 750 O O . GLY A 1 94 ? 1.300 3.557 -16.758 1.00 89.69 94 GLY A O 1
ATOM 751 N N . MET A 1 95 ? -0.765 2.903 -16.185 1.00 87.75 95 MET A N 1
ATOM 752 C CA . MET A 1 95 ? -0.906 1.952 -17.296 1.00 87.75 95 MET A CA 1
ATOM 753 C C . MET A 1 95 ? -0.812 2.613 -18.678 1.00 87.75 95 MET A C 1
ATOM 755 O O . MET A 1 95 ? -0.469 1.942 -19.649 1.00 87.75 95 MET A O 1
ATOM 759 N N . ALA A 1 96 ? -1.107 3.911 -18.774 1.00 88.19 96 ALA A N 1
ATOM 760 C CA . ALA A 1 96 ? -0.995 4.681 -20.010 1.00 88.19 96 ALA A CA 1
ATOM 761 C C . ALA A 1 96 ? 0.405 5.288 -20.233 1.00 88.19 96 ALA A C 1
ATOM 763 O O . ALA A 1 96 ? 0.656 5.870 -21.291 1.00 88.19 96 ALA A O 1
ATOM 764 N N . LEU A 1 97 ? 1.312 5.200 -19.252 1.00 89.75 97 LEU A N 1
ATOM 765 C CA . LEU A 1 97 ? 2.646 5.791 -19.335 1.00 89.75 97 LEU A CA 1
ATOM 766 C C . LEU A 1 97 ? 3.635 4.871 -20.059 1.00 89.75 97 LEU A C 1
ATOM 768 O O . LEU A 1 97 ? 3.634 3.653 -19.899 1.00 89.75 97 LEU A O 1
ATOM 772 N N . VAL A 1 98 ? 4.527 5.499 -20.823 1.00 88.62 98 VAL A N 1
ATOM 773 C CA . VAL A 1 98 ? 5.680 4.862 -21.474 1.00 88.62 98 VAL A CA 1
ATOM 774 C C . VAL A 1 98 ? 6.978 5.271 -20.779 1.00 88.62 98 VAL A C 1
ATOM 776 O O . VAL A 1 98 ? 7.039 6.326 -20.142 1.00 88.62 98 VAL A O 1
ATOM 779 N N . TRP A 1 99 ? 8.024 4.455 -20.914 1.00 88.00 99 TRP A N 1
ATOM 780 C CA . TRP A 1 99 ? 9.312 4.663 -20.242 1.00 88.00 99 TRP A CA 1
ATOM 781 C C . TRP A 1 99 ? 10.031 5.949 -20.673 1.00 88.00 99 TRP A C 1
ATOM 783 O O . TRP A 1 99 ? 10.798 6.509 -19.899 1.00 88.00 99 TRP A O 1
ATOM 793 N N . GLU A 1 100 ? 9.765 6.450 -21.879 1.00 86.75 100 GLU A N 1
ATOM 794 C CA . GLU A 1 100 ? 10.334 7.700 -22.391 1.00 86.75 100 GLU A CA 1
ATOM 795 C C . GLU A 1 100 ? 9.558 8.956 -21.944 1.00 86.75 100 GLU A C 1
ATOM 797 O O . GLU A 1 100 ? 9.895 10.074 -22.337 1.00 86.75 100 GLU A O 1
ATOM 802 N N . SER A 1 101 ? 8.498 8.803 -21.143 1.00 89.19 101 SER A N 1
ATOM 803 C CA . SER A 1 101 ? 7.670 9.924 -20.699 1.00 89.19 101 SER A CA 1
ATOM 804 C C . SER A 1 101 ? 8.400 10.819 -19.699 1.00 89.19 101 SER A C 1
ATOM 806 O O . SER A 1 101 ? 8.915 10.355 -18.684 1.00 89.19 101 SER A O 1
ATOM 808 N N . TYR A 1 102 ? 8.319 12.137 -19.898 1.00 89.38 102 TYR A N 1
ATOM 809 C CA . TYR A 1 102 ? 8.803 13.125 -18.925 1.00 89.38 102 TYR A CA 1
ATOM 810 C C . TYR A 1 102 ? 8.063 13.062 -17.577 1.00 89.38 102 TYR A C 1
ATOM 812 O O . TYR A 1 102 ? 8.559 13.565 -16.573 1.00 89.38 102 TYR A O 1
ATOM 820 N N . LYS A 1 103 ? 6.869 12.452 -17.544 1.00 92.12 103 LYS A N 1
ATOM 821 C CA . LYS A 1 103 ? 6.078 12.260 -16.320 1.00 92.12 103 LYS A CA 1
ATOM 822 C C . LYS A 1 103 ? 6.474 11.007 -15.535 1.00 92.12 103 LYS A C 1
ATOM 824 O O . LYS A 1 103 ? 5.875 10.764 -14.493 1.00 92.12 103 LYS A O 1
ATOM 829 N N . LEU A 1 104 ? 7.424 10.202 -16.022 1.00 91.88 104 LEU A N 1
ATOM 830 C CA . LEU A 1 104 ? 7.765 8.922 -15.400 1.00 91.88 104 LEU A CA 1
ATOM 831 C C . LEU A 1 104 ? 8.277 9.105 -13.967 1.00 91.88 104 LEU A C 1
ATOM 833 O O . LEU A 1 104 ? 7.727 8.505 -13.054 1.00 91.88 104 LEU A O 1
ATOM 837 N N . ASP A 1 105 ? 9.287 9.949 -13.766 1.00 91.94 105 ASP A N 1
ATOM 838 C CA . ASP A 1 105 ? 9.883 10.185 -12.445 1.00 91.94 105 ASP A CA 1
ATOM 839 C C . ASP A 1 105 ? 8.860 10.676 -11.396 1.00 91.94 105 ASP A C 1
ATOM 841 O O . ASP A 1 105 ? 8.674 9.989 -10.387 1.00 91.94 105 ASP A O 1
ATOM 845 N N . PRO A 1 106 ? 8.085 11.759 -11.634 1.00 94.56 106 PRO A N 1
ATOM 846 C CA . PRO A 1 106 ? 7.087 12.196 -10.657 1.00 94.56 106 PRO A CA 1
ATOM 847 C C . PRO A 1 106 ? 5.979 11.157 -10.434 1.00 94.56 106 PRO A C 1
ATOM 849 O O . PRO A 1 106 ? 5.437 11.064 -9.335 1.00 94.56 106 PRO A O 1
ATOM 852 N N . TYR A 1 107 ? 5.646 10.347 -11.445 1.00 95.56 107 TYR A N 1
ATOM 853 C CA . TYR A 1 107 ? 4.694 9.251 -11.284 1.00 95.56 107 TYR A CA 1
ATOM 854 C C . TYR A 1 107 ? 5.232 8.143 -10.366 1.00 95.56 107 TYR A C 1
ATOM 856 O O . TYR A 1 107 ? 4.513 7.687 -9.479 1.00 95.56 107 TYR A O 1
ATOM 864 N N . VAL A 1 108 ? 6.485 7.718 -10.555 1.00 94.88 108 VAL A N 1
ATOM 865 C CA . VAL A 1 108 ? 7.124 6.664 -9.747 1.00 94.88 108 VAL A CA 1
ATOM 866 C C . VAL A 1 108 ? 7.156 7.073 -8.274 1.00 94.88 108 VAL A C 1
ATOM 868 O O . VAL A 1 108 ? 6.776 6.282 -7.411 1.00 94.88 108 VAL A O 1
ATOM 871 N N . GLN A 1 109 ? 7.539 8.322 -7.999 1.00 95.19 109 GLN A N 1
ATOM 872 C CA . GLN A 1 109 ? 7.557 8.878 -6.644 1.00 95.19 109 GLN A CA 1
ATOM 873 C C . GLN A 1 109 ? 6.153 8.882 -6.029 1.00 95.19 109 GLN A C 1
ATOM 875 O O . GLN A 1 109 ? 5.945 8.303 -4.964 1.00 95.19 109 GLN A O 1
ATOM 880 N N . LYS A 1 110 ? 5.165 9.425 -6.749 1.00 95.69 110 LYS A N 1
ATOM 881 C CA . LYS A 1 110 ? 3.776 9.499 -6.283 1.00 95.69 110 LYS A CA 1
ATOM 882 C C . LYS A 1 110 ? 3.162 8.120 -6.024 1.00 95.69 110 LYS A C 1
ATOM 884 O O . LYS A 1 110 ? 2.480 7.931 -5.020 1.00 95.69 110 LYS A O 1
ATOM 889 N N . LEU A 1 111 ? 3.398 7.140 -6.900 1.00 95.62 111 LEU A N 1
ATOM 890 C CA . LEU A 1 111 ? 2.923 5.772 -6.678 1.00 95.62 111 LEU A CA 1
ATOM 891 C C . LEU A 1 111 ? 3.550 5.182 -5.412 1.00 95.62 111 LEU A C 1
ATOM 893 O O . LEU A 1 111 ? 2.840 4.581 -4.607 1.00 95.62 111 LEU A O 1
ATOM 897 N N . SER A 1 112 ? 4.860 5.364 -5.232 1.00 95.81 112 SER A N 1
ATOM 898 C CA . SER A 1 112 ? 5.563 4.885 -4.044 1.00 95.81 112 SER A CA 1
ATOM 899 C C . SER A 1 112 ? 4.998 5.508 -2.769 1.00 95.81 112 SER A C 1
ATOM 901 O O . SER A 1 112 ? 4.732 4.782 -1.818 1.00 95.81 112 SER A O 1
ATOM 903 N N . GLU A 1 113 ? 4.753 6.818 -2.751 1.00 96.06 113 GLU A N 1
ATOM 904 C CA . GLU A 1 113 ? 4.148 7.520 -1.611 1.00 96.06 113 GLU A CA 1
ATOM 905 C C . GLU A 1 113 ? 2.754 6.982 -1.272 1.00 96.06 113 GLU A C 1
ATOM 907 O O . GLU A 1 113 ? 2.475 6.663 -0.118 1.00 96.06 113 GLU A O 1
ATOM 912 N N . VAL A 1 114 ? 1.884 6.821 -2.274 1.00 96.12 114 VAL A N 1
ATOM 913 C CA . VAL A 1 114 ? 0.513 6.329 -2.061 1.00 96.12 114 VAL A CA 1
ATOM 914 C C . VAL A 1 114 ? 0.511 4.879 -1.565 1.00 96.12 114 VAL A C 1
ATOM 916 O O . VAL A 1 114 ? -0.284 4.523 -0.694 1.00 96.12 114 VAL A O 1
ATOM 919 N N . VAL A 1 115 ? 1.412 4.036 -2.075 1.00 96.38 115 VAL A N 1
ATOM 920 C CA . VAL A 1 115 ? 1.568 2.653 -1.600 1.00 96.38 115 VAL A CA 1
ATOM 921 C C . VAL A 1 115 ? 2.130 2.599 -0.179 1.00 96.38 115 VAL A C 1
ATOM 923 O O . VAL A 1 115 ? 1.663 1.784 0.617 1.00 96.38 115 VAL A O 1
ATOM 926 N N . LEU A 1 116 ? 3.110 3.441 0.155 1.00 95.69 116 LEU A N 1
ATOM 927 C CA . LEU A 1 116 ? 3.670 3.507 1.506 1.00 95.69 116 LEU A CA 1
ATOM 928 C C . LEU A 1 116 ? 2.618 3.979 2.507 1.00 95.69 116 LEU A C 1
ATOM 930 O O . LEU A 1 116 ? 2.411 3.316 3.517 1.00 95.69 116 LEU A O 1
ATOM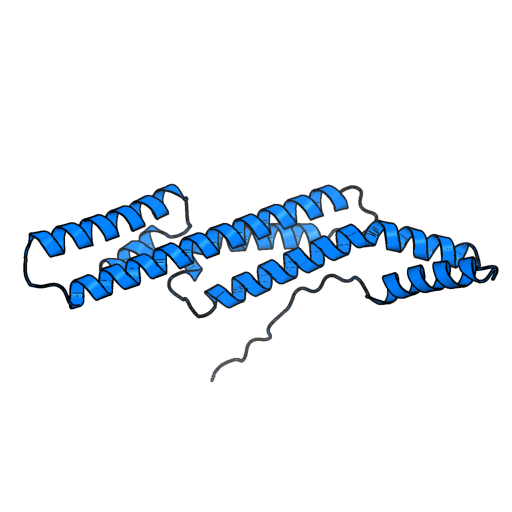 934 N N . LEU A 1 117 ? 1.862 5.027 2.174 1.00 93.75 117 LEU A N 1
ATOM 935 C CA . LEU A 1 117 ? 0.743 5.484 2.995 1.00 93.75 117 LEU A CA 1
ATOM 936 C C . LEU A 1 117 ? -0.292 4.370 3.201 1.00 93.75 117 LEU A C 1
ATOM 938 O O . LEU A 1 117 ? -0.783 4.168 4.309 1.00 93.75 117 LEU A O 1
ATOM 942 N N . PHE A 1 118 ? -0.623 3.625 2.142 1.00 93.94 118 PHE A N 1
ATOM 943 C CA . PHE A 1 118 ? -1.507 2.466 2.242 1.00 93.94 118 PHE A CA 1
ATOM 944 C C . PHE A 1 118 ? -0.955 1.412 3.210 1.00 93.94 118 PHE A C 1
ATOM 946 O O . PHE A 1 118 ? -1.704 0.894 4.036 1.00 93.94 118 PHE A O 1
ATOM 953 N N . GLN A 1 119 ? 0.341 1.105 3.125 1.00 95.12 119 GLN A N 1
ATOM 954 C CA . GLN A 1 119 ? 0.998 0.165 4.026 1.00 95.12 119 GLN A CA 1
ATOM 955 C C . GLN A 1 119 ? 0.951 0.640 5.480 1.00 95.12 119 GLN A C 1
ATOM 957 O O . GLN A 1 119 ? 0.488 -0.117 6.329 1.00 95.12 119 GLN A O 1
ATOM 962 N N . GLU A 1 120 ? 1.385 1.869 5.757 1.00 93.06 120 GLU A N 1
ATOM 963 C CA . GLU A 1 120 ? 1.412 2.446 7.107 1.00 93.06 120 GLU A CA 1
ATOM 964 C C . GLU A 1 120 ? 0.020 2.424 7.740 1.00 93.06 120 GLU A C 1
ATOM 966 O O . GLU A 1 120 ? -0.161 1.929 8.848 1.00 93.06 120 GLU A O 1
ATOM 971 N N . LYS A 1 121 ? -0.998 2.860 6.992 1.00 90.19 121 LYS A N 1
ATOM 972 C CA . LYS A 1 121 ? -2.390 2.866 7.454 1.00 90.19 121 LYS A CA 1
ATOM 973 C C . LYS A 1 121 ? -2.931 1.469 7.730 1.00 90.19 121 LYS A C 1
ATOM 975 O O . LYS A 1 121 ? -3.700 1.283 8.669 1.00 90.19 121 LYS A O 1
ATOM 980 N N . VAL A 1 122 ? -2.558 0.482 6.919 1.00 91.81 122 VAL A N 1
ATOM 981 C CA . VAL A 1 122 ? -2.922 -0.913 7.180 1.00 91.81 122 VAL A CA 1
ATOM 982 C C . VAL A 1 122 ? -2.221 -1.423 8.436 1.00 91.81 122 VAL A C 1
ATOM 984 O O . VAL A 1 122 ? -2.868 -2.059 9.258 1.00 91.81 122 VAL A O 1
ATOM 987 N N . GLU A 1 123 ? -0.931 -1.146 8.610 1.00 91.44 123 GLU A N 1
ATOM 988 C CA . GLU A 1 123 ? -0.165 -1.578 9.785 1.00 91.44 123 GLU A CA 1
ATOM 989 C C . GLU A 1 123 ? -0.686 -0.948 11.081 1.00 91.44 123 GLU A C 1
ATOM 991 O O . GLU A 1 123 ? -0.913 -1.670 12.052 1.00 91.44 123 GLU A O 1
ATOM 996 N N . ASP A 1 124 ? -0.988 0.351 11.065 1.00 88.62 124 ASP A N 1
ATOM 997 C CA . ASP A 1 124 ? -1.655 1.052 12.164 1.00 88.62 124 ASP A CA 1
ATOM 998 C C . ASP A 1 124 ? -2.977 0.379 12.547 1.00 88.62 124 ASP A C 1
ATOM 1000 O O . ASP A 1 124 ? -3.260 0.126 13.717 1.00 88.62 124 ASP A O 1
ATOM 1004 N N . LEU A 1 125 ? -3.810 0.089 11.548 1.00 87.81 125 LEU A N 1
ATOM 1005 C CA . LEU A 1 125 ? -5.134 -0.474 11.765 1.00 87.81 125 LEU A CA 1
ATOM 1006 C C . LEU A 1 125 ? -5.049 -1.906 12.305 1.00 87.81 125 LEU A C 1
ATOM 1008 O O . LEU A 1 125 ? -5.806 -2.266 13.204 1.00 87.81 125 LEU A O 1
ATOM 1012 N N . LEU A 1 126 ? -4.094 -2.701 11.817 1.00 89.56 126 LEU A N 1
ATOM 1013 C CA . LEU A 1 126 ? -3.812 -4.032 12.355 1.00 89.56 126 LEU A CA 1
ATOM 1014 C C . LEU A 1 126 ? -3.405 -3.970 13.835 1.00 89.56 126 LEU A C 1
ATOM 1016 O O . LEU A 1 126 ? -3.863 -4.809 14.608 1.00 89.56 126 LEU A O 1
ATOM 1020 N N . ALA A 1 127 ? -2.593 -2.985 14.228 1.00 89.31 127 ALA A N 1
ATOM 1021 C CA . ALA A 1 127 ? -2.182 -2.804 15.619 1.00 89.31 127 ALA A CA 1
ATOM 1022 C C . ALA A 1 127 ? -3.364 -2.420 16.525 1.00 89.31 127 ALA A C 1
ATOM 1024 O O . ALA A 1 127 ? -3.506 -2.958 17.622 1.00 89.31 127 ALA A O 1
ATOM 1025 N N . VAL A 1 128 ? -4.248 -1.531 16.060 1.00 86.75 128 VAL A N 1
ATOM 1026 C CA . VAL A 1 128 ? -5.443 -1.154 16.829 1.00 86.75 128 VAL A CA 1
ATOM 1027 C C . VAL A 1 128 ? -6.433 -2.317 16.946 1.00 86.75 128 VAL A C 1
ATOM 1029 O O . VAL A 1 128 ? -6.971 -2.551 18.025 1.00 86.75 128 VAL A O 1
ATOM 1032 N N . GLU A 1 129 ? -6.655 -3.081 15.873 1.00 85.12 129 GLU A N 1
ATOM 1033 C CA . GLU A 1 129 ? -7.503 -4.281 15.918 1.00 85.12 129 GLU A CA 1
ATOM 1034 C C . GLU A 1 129 ? -6.981 -5.296 16.948 1.00 85.12 129 GLU A C 1
ATOM 1036 O O . GLU A 1 129 ? -7.760 -5.864 17.716 1.00 85.12 129 GLU A O 1
ATOM 1041 N N . GLU A 1 130 ? -5.665 -5.509 16.993 1.00 88.38 130 GLU A N 1
ATOM 1042 C CA . GLU A 1 130 ? -5.042 -6.397 17.974 1.00 88.38 130 GLU A CA 1
ATOM 1043 C C . GLU A 1 130 ? -5.264 -5.899 19.408 1.00 88.38 130 GLU A C 1
ATOM 1045 O O . GLU A 1 130 ? -5.680 -6.684 20.264 1.00 88.38 130 GLU A O 1
ATOM 1050 N N . GLN A 1 131 ? -5.074 -4.600 19.658 1.00 87.88 131 GLN A N 1
ATOM 1051 C CA . GLN A 1 131 ? -5.328 -3.995 20.967 1.00 87.88 131 GLN A CA 1
ATOM 1052 C C . GLN A 1 131 ? -6.786 -4.187 21.406 1.00 87.88 131 GLN A C 1
ATOM 1054 O O . GLN A 1 131 ? -7.051 -4.637 22.520 1.00 87.88 131 GLN A O 1
ATOM 1059 N N . ILE A 1 132 ? -7.733 -3.934 20.505 1.00 85.81 132 ILE A N 1
ATOM 1060 C CA . ILE A 1 132 ? -9.165 -4.094 20.772 1.00 85.81 132 ILE A CA 1
ATOM 1061 C C . ILE A 1 132 ? -9.522 -5.561 21.036 1.00 85.81 132 ILE A C 1
ATOM 1063 O O . ILE A 1 132 ? -10.292 -5.853 21.946 1.00 85.81 132 ILE A O 1
ATOM 1067 N N . SER A 1 133 ? -8.906 -6.508 20.322 1.00 87.38 133 SER A N 1
ATOM 1068 C CA . SER A 1 133 ? -9.071 -7.943 20.586 1.00 87.38 133 SER A CA 1
ATOM 1069 C C . SER A 1 133 ? -8.519 -8.370 21.956 1.00 87.38 133 SER A C 1
ATOM 1071 O O . SER A 1 133 ? -9.052 -9.282 22.595 1.00 87.38 133 SER A O 1
ATOM 1073 N N . VAL A 1 134 ? -7.437 -7.746 22.429 1.00 89.94 134 VAL A N 1
ATOM 1074 C CA . VAL A 1 134 ? -6.891 -7.986 23.776 1.00 89.94 134 VAL A CA 1
ATOM 1075 C C . VAL A 1 134 ? -7.814 -7.416 24.852 1.00 89.94 134 VAL A C 1
ATOM 1077 O O . VAL A 1 134 ? -8.116 -8.111 25.827 1.00 89.94 134 VAL A O 1
ATOM 1080 N N . ASP A 1 135 ? -8.296 -6.189 24.674 1.00 86.00 135 ASP A N 1
ATOM 1081 C CA . ASP A 1 135 ? -9.197 -5.548 25.631 1.00 86.00 135 ASP A CA 1
ATOM 1082 C C . ASP A 1 135 ? -10.562 -6.267 25.686 1.00 86.00 135 ASP A C 1
ATOM 1084 O O . ASP A 1 135 ? -11.073 -6.519 26.778 1.00 86.00 135 ASP A O 1
ATOM 1088 N N . ALA A 1 136 ? -11.097 -6.733 24.551 1.00 85.88 136 ALA A N 1
ATOM 1089 C CA . ALA A 1 136 ? -12.317 -7.546 24.503 1.00 85.88 136 ALA A CA 1
ATOM 1090 C C . ALA A 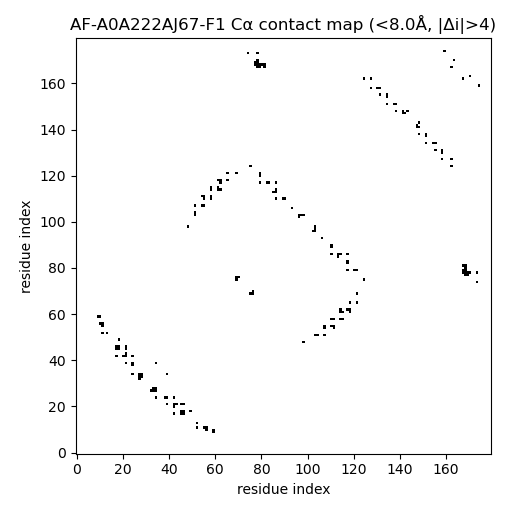1 136 ? -12.174 -8.876 25.270 1.00 85.88 136 ALA A C 1
ATOM 1092 O O . ALA A 1 136 ? -13.016 -9.213 26.099 1.00 85.88 136 ALA A O 1
ATOM 1093 N N . ARG A 1 137 ? -11.060 -9.602 25.097 1.00 86.94 137 ARG A N 1
ATOM 1094 C CA . ARG A 1 137 ? -10.773 -10.819 25.892 1.00 86.94 137 ARG A CA 1
ATOM 1095 C C . ARG A 1 137 ? -10.564 -10.523 27.377 1.00 86.94 137 ARG A C 1
ATOM 1097 O O . ARG A 1 137 ? -10.843 -11.358 28.239 1.00 86.94 137 ARG A O 1
ATOM 1104 N N . SER A 1 138 ? -10.069 -9.330 27.695 1.00 86.00 138 SER A N 1
ATOM 1105 C CA . SER A 1 138 ? -9.932 -8.890 29.082 1.00 86.00 138 SER A CA 1
ATOM 1106 C C . SER A 1 138 ? -11.301 -8.654 29.723 1.00 86.00 138 SER A C 1
ATOM 1108 O O . SER A 1 138 ? -11.462 -8.980 30.894 1.00 86.00 138 SER A O 1
ATOM 1110 N N . LEU A 1 139 ? -12.306 -8.175 28.975 1.00 83.50 139 LEU A N 1
ATOM 1111 C CA . LEU A 1 139 ? -13.688 -8.076 29.471 1.00 83.50 139 LEU A CA 1
ATOM 1112 C C . LEU A 1 139 ? -14.272 -9.447 29.830 1.00 83.50 139 LEU A C 1
ATOM 1114 O O . LEU A 1 139 ? -14.937 -9.561 30.856 1.00 83.50 139 LEU A O 1
ATOM 1118 N N . GLU A 1 140 ? -13.980 -10.487 29.043 1.00 83.00 140 GLU A N 1
ATOM 1119 C CA . GLU A 1 140 ? -14.457 -11.856 29.306 1.00 83.00 140 GLU A CA 1
ATOM 1120 C C . GLU A 1 140 ? -13.862 -12.470 30.584 1.00 83.00 140 GLU A C 1
ATOM 1122 O O . GLU A 1 140 ? -14.483 -13.322 31.218 1.00 83.00 140 GLU A O 1
ATOM 1127 N N . THR A 1 141 ? -12.650 -12.056 30.960 1.00 86.00 141 THR A N 1
ATOM 1128 C CA . THR A 1 141 ? -11.877 -12.664 32.056 1.00 86.00 141 THR A CA 1
ATOM 1129 C C . THR A 1 141 ? -11.796 -11.796 33.313 1.00 86.00 141 THR A C 1
ATOM 1131 O O . THR A 1 141 ? -11.310 -12.267 34.346 1.00 86.00 141 THR A O 1
ATOM 1134 N N . CYS A 1 142 ? -12.258 -10.540 33.266 1.00 81.50 142 CYS A N 1
ATOM 1135 C CA . CYS A 1 142 ? -12.138 -9.636 34.406 1.00 81.50 142 CYS A CA 1
ATOM 1136 C C . CYS A 1 142 ? -13.091 -10.024 35.554 1.00 81.50 142 CYS A C 1
ATOM 1138 O O . CYS A 1 142 ? -14.191 -10.533 35.321 1.00 81.50 142 CYS A O 1
ATOM 1140 N N . PRO A 1 143 ? -12.702 -9.769 36.819 1.00 80.06 143 PRO A N 1
ATOM 1141 C CA . PRO A 1 143 ? -13.620 -9.916 37.939 1.00 80.06 143 PRO A CA 1
ATOM 1142 C C . PRO A 1 143 ? -14.803 -8.963 37.760 1.00 80.06 143 PRO A C 1
ATOM 1144 O O . PRO A 1 143 ? -14.632 -7.846 37.273 1.00 80.06 143 PRO A O 1
ATOM 1147 N N . TYR A 1 144 ? -15.989 -9.382 38.209 1.00 78.12 144 TYR A N 1
ATOM 1148 C CA . TYR A 1 144 ? -17.212 -8.580 38.143 1.00 78.12 144 TYR A CA 1
ATOM 1149 C C . TYR A 1 144 ? -17.134 -7.373 39.095 1.00 78.12 144 TYR A C 1
ATOM 1151 O O . TYR A 1 144 ? -17.684 -7.365 40.195 1.00 78.12 144 TYR A O 1
ATOM 1159 N N . SER A 1 145 ? -16.379 -6.360 38.682 1.00 88.50 145 SER A N 1
ATOM 1160 C CA . SER A 1 145 ? -16.150 -5.105 39.380 1.00 88.50 145 SER A CA 1
ATOM 1161 C C . SER A 1 145 ? -16.398 -3.962 38.408 1.00 88.50 145 SER A C 1
ATOM 1163 O O . SER A 1 145 ? -15.857 -3.923 37.303 1.00 88.50 145 SER A O 1
ATOM 1165 N N . ALA A 1 146 ? -17.210 -2.997 38.833 1.00 84.62 146 ALA A N 1
ATOM 1166 C CA . ALA A 1 146 ? -17.530 -1.830 38.018 1.00 84.62 146 ALA A CA 1
ATOM 1167 C C . ALA A 1 146 ? -16.272 -1.036 37.622 1.00 84.62 146 ALA A C 1
ATOM 1169 O O . ALA A 1 146 ? -16.230 -0.448 36.547 1.00 84.62 146 ALA A O 1
ATOM 1170 N N . VAL A 1 147 ? -15.231 -1.053 38.464 1.00 88.00 147 VAL A N 1
ATOM 1171 C CA . VAL A 1 147 ? -13.982 -0.319 38.220 1.00 88.00 147 VAL A CA 1
ATOM 1172 C C . VAL A 1 147 ? -13.164 -0.962 37.098 1.00 88.00 147 VAL A C 1
ATOM 1174 O O . VAL A 1 147 ? -12.676 -0.249 36.226 1.00 88.00 147 VAL A O 1
ATOM 1177 N N . SER A 1 148 ? -13.036 -2.295 37.081 1.00 85.56 148 SER A N 1
ATOM 1178 C CA . SER A 1 148 ? -12.299 -2.998 36.021 1.00 85.56 148 SER A CA 1
ATOM 1179 C C . SER A 1 148 ? -13.020 -2.906 34.680 1.00 85.56 148 SER A C 1
ATOM 1181 O O . SER A 1 148 ? -12.380 -2.642 33.667 1.00 85.56 148 SER A O 1
ATOM 1183 N N . LEU A 1 149 ? -14.349 -3.051 34.676 1.00 85.75 149 LEU A N 1
ATOM 1184 C CA . LEU A 1 149 ? -15.160 -2.892 33.467 1.00 85.75 149 LEU A CA 1
ATOM 1185 C C . LEU A 1 149 ? -15.054 -1.470 32.898 1.00 85.75 149 LEU A C 1
ATOM 1187 O O . LEU A 1 149 ? -14.824 -1.307 31.702 1.00 85.75 149 LEU A O 1
ATOM 1191 N N . ALA A 1 150 ? -15.161 -0.441 33.745 1.00 87.94 150 ALA A N 1
ATOM 1192 C CA . ALA A 1 150 ? -15.060 0.952 33.310 1.00 87.94 150 ALA A CA 1
ATOM 1193 C C . ALA A 1 150 ? -13.678 1.292 32.727 1.00 87.94 150 ALA A C 1
ATOM 1195 O O . ALA A 1 150 ? -13.596 2.019 31.736 1.00 87.94 150 ALA A O 1
ATOM 1196 N N . ASP A 1 151 ? -12.598 0.759 33.306 1.00 88.44 151 ASP A N 1
ATOM 1197 C CA . ASP A 1 151 ? -11.241 0.976 32.796 1.00 88.44 151 ASP A CA 1
ATOM 1198 C C . ASP A 1 151 ? -11.028 0.326 31.417 1.00 88.44 151 ASP A C 1
ATOM 1200 O O . ASP A 1 151 ? -10.489 0.960 30.507 1.00 88.44 151 ASP A O 1
ATOM 1204 N N . ILE A 1 152 ? -11.505 -0.910 31.225 1.00 85.12 152 ILE A N 1
ATOM 1205 C CA . ILE A 1 152 ? -11.374 -1.609 29.938 1.00 85.12 152 ILE A CA 1
ATOM 1206 C C . ILE A 1 152 ? -12.226 -0.931 28.854 1.00 85.12 152 ILE A C 1
ATOM 1208 O O . ILE A 1 152 ? -11.729 -0.679 27.758 1.00 85.12 152 ILE A O 1
ATOM 1212 N N . LEU A 1 153 ? -13.471 -0.552 29.165 1.00 85.88 153 LEU A N 1
ATOM 1213 C CA . LEU A 1 153 ? -14.329 0.194 28.234 1.00 85.88 153 LEU A CA 1
ATOM 1214 C C . LEU A 1 153 ? -13.726 1.558 27.863 1.00 85.88 153 LEU A C 1
ATOM 1216 O O . LEU A 1 153 ? -13.780 1.964 26.706 1.00 85.88 153 LEU A O 1
ATOM 1220 N N . SER A 1 154 ? -13.084 2.242 28.814 1.00 88.81 154 SER A N 1
ATOM 1221 C CA . SER A 1 154 ? -12.395 3.511 28.543 1.00 88.81 154 SER A CA 1
ATOM 1222 C C . SER A 1 154 ? -11.198 3.335 27.603 1.00 88.81 154 SER A C 1
ATOM 1224 O O . SER A 1 154 ? -10.936 4.206 26.773 1.00 88.81 154 SER A O 1
ATOM 1226 N N . ARG A 1 155 ? -10.461 2.220 27.714 1.00 86.81 155 ARG A N 1
ATOM 1227 C CA . ARG A 1 155 ? -9.366 1.883 26.790 1.00 86.81 155 ARG A CA 1
ATOM 1228 C C . ARG A 1 155 ? -9.873 1.564 25.388 1.00 86.81 155 ARG A C 1
ATOM 1230 O O . ARG A 1 155 ? -9.335 2.113 24.428 1.00 86.81 155 ARG A O 1
ATOM 1237 N N . LEU A 1 156 ? -10.938 0.767 25.284 1.00 85.25 156 LEU A N 1
ATOM 1238 C CA . LEU A 1 156 ? -11.602 0.473 24.012 1.00 85.25 156 LEU A CA 1
ATOM 1239 C C . LEU A 1 156 ? -12.075 1.755 23.320 1.00 85.25 156 LEU A C 1
ATOM 1241 O O . LEU A 1 156 ? -11.753 1.971 22.154 1.00 85.25 156 LEU A O 1
ATOM 1245 N N . GLN A 1 157 ? -12.752 2.646 24.050 1.00 84.94 157 GLN A N 1
ATOM 1246 C CA . GLN A 1 157 ? -13.227 3.912 23.494 1.00 84.94 157 GLN A CA 1
ATOM 1247 C C . GLN A 1 157 ? -12.074 4.781 22.977 1.00 84.94 157 GLN A C 1
ATOM 1249 O O . GLN A 1 157 ? -12.160 5.299 21.869 1.00 84.94 157 GLN A O 1
ATOM 1254 N N . ARG A 1 158 ? -10.958 4.886 23.715 1.00 87.12 158 ARG A N 1
ATOM 1255 C CA . ARG A 1 158 ? -9.776 5.634 23.247 1.00 87.12 158 ARG A CA 1
ATOM 1256 C C . ARG A 1 158 ? -9.203 5.065 21.950 1.00 87.12 158 ARG A C 1
ATOM 1258 O O . ARG A 1 158 ? -8.862 5.831 21.057 1.00 87.12 158 ARG A O 1
ATOM 1265 N N . ALA A 1 159 ? -9.127 3.740 21.828 1.00 83.56 159 ALA A N 1
ATOM 1266 C CA . ALA A 1 159 ? -8.650 3.095 20.607 1.00 83.56 159 ALA A CA 1
ATOM 1267 C C . ALA A 1 159 ? -9.569 3.385 19.401 1.00 83.56 159 ALA A C 1
ATOM 1269 O O . ALA A 1 159 ? -9.088 3.603 18.287 1.00 83.56 159 ALA A O 1
ATOM 1270 N N . ILE A 1 160 ? -10.887 3.439 19.622 1.00 82.25 160 ILE A N 1
ATOM 1271 C CA . ILE A 1 160 ? -11.880 3.804 18.599 1.00 82.25 160 ILE A CA 1
ATOM 1272 C C . ILE A 1 160 ? -11.776 5.294 18.231 1.00 82.25 160 ILE A C 1
ATOM 1274 O O . ILE A 1 160 ? -11.784 5.642 17.046 1.00 82.25 160 ILE A O 1
ATOM 1278 N N . ASP A 1 161 ? -11.630 6.174 19.221 1.00 82.69 161 ASP A N 1
ATOM 1279 C CA . ASP A 1 161 ? -11.484 7.616 19.013 1.00 82.69 161 ASP A CA 1
ATOM 1280 C C . ASP A 1 161 ? -10.210 7.924 18.206 1.00 82.69 161 ASP A C 1
ATOM 1282 O O . ASP A 1 161 ? -10.254 8.697 17.245 1.00 82.69 161 ASP A O 1
ATOM 1286 N N . ASP A 1 162 ? -9.103 7.237 18.497 1.00 80.94 162 ASP A N 1
ATOM 1287 C CA . ASP A 1 162 ? -7.852 7.343 17.740 1.00 80.94 162 ASP A CA 1
ATOM 1288 C C . ASP A 1 162 ? -8.013 6.915 16.270 1.00 80.94 162 ASP A C 1
ATOM 1290 O O . ASP A 1 162 ? -7.419 7.524 15.372 1.00 80.94 162 ASP A O 1
ATOM 1294 N N . LEU A 1 163 ? -8.845 5.903 15.984 1.00 77.00 163 LEU A N 1
ATOM 1295 C CA . LEU A 1 163 ? -9.191 5.520 14.608 1.00 77.00 163 LEU A CA 1
ATOM 1296 C C . LEU A 1 163 ? -10.052 6.583 13.916 1.00 77.00 163 LEU A C 1
ATOM 1298 O O . LEU A 1 163 ? -9.870 6.834 12.720 1.00 77.00 163 LEU A O 1
ATOM 1302 N N . SER A 1 164 ? -10.960 7.232 14.650 1.00 73.31 164 SER A N 1
ATOM 1303 C CA . SER A 1 164 ? -11.840 8.282 14.119 1.00 73.31 164 SER A CA 1
ATOM 1304 C C . SER A 1 164 ? -11.073 9.510 13.626 1.00 73.31 164 SER A C 1
ATOM 1306 O O . SER A 1 164 ? -11.399 10.070 12.575 1.00 73.31 164 SER A O 1
ATOM 1308 N N . LEU A 1 165 ? -9.972 9.855 14.299 1.00 74.19 165 LEU A N 1
ATOM 1309 C CA . LEU A 1 165 ? -9.091 10.959 13.917 1.00 74.19 165 LEU A CA 1
ATOM 1310 C C . LEU A 1 165 ? -8.333 10.694 12.607 1.00 74.19 165 LEU A C 1
ATOM 1312 O O . LEU A 1 165 ? -7.906 11.631 11.932 1.00 74.19 165 LEU A O 1
ATOM 1316 N N . ARG A 1 166 ? -8.174 9.424 12.211 1.00 70.94 166 ARG A N 1
ATOM 1317 C CA . ARG A 1 166 ? -7.356 9.014 11.055 1.00 70.94 166 ARG A CA 1
ATOM 1318 C C . ARG A 1 166 ? -8.123 8.928 9.728 1.00 70.94 166 ARG A C 1
ATOM 1320 O O . ARG A 1 166 ? -7.516 8.528 8.735 1.00 70.94 166 ARG A O 1
ATOM 1327 N N . GLN A 1 167 ? -9.399 9.337 9.701 1.00 68.81 167 GLN A N 1
ATOM 1328 C CA . GLN A 1 167 ? -10.273 9.409 8.513 1.00 68.81 167 GLN A CA 1
ATOM 1329 C C . GLN A 1 167 ? -10.351 8.106 7.689 1.00 68.81 167 GLN A C 1
ATOM 1331 O O . GLN A 1 167 ? -10.345 8.127 6.456 1.00 68.81 167 GLN A O 1
ATOM 1336 N N . TYR A 1 168 ? -10.442 6.949 8.352 1.00 75.50 168 TYR A N 1
ATOM 1337 C CA . TYR A 1 168 ? -10.702 5.685 7.657 1.00 75.50 168 TYR A CA 1
ATOM 1338 C C . TYR A 1 168 ? -12.090 5.676 7.000 1.00 75.50 168 TYR A C 1
ATOM 1340 O O . TYR A 1 168 ? -13.050 6.269 7.496 1.00 75.50 168 TYR A O 1
ATOM 1348 N N . SER A 1 169 ? -12.212 4.980 5.868 1.00 75.75 169 SER A N 1
ATOM 1349 C CA . SER A 1 169 ? -13.509 4.812 5.202 1.00 75.75 169 SER A CA 1
ATOM 1350 C C . SER A 1 169 ? -14.428 3.944 6.059 1.00 75.75 169 SER A C 1
ATOM 1352 O O . SER A 1 169 ? -13.952 3.083 6.776 1.00 75.75 169 SER A O 1
ATOM 1354 N N . ASN A 1 170 ? -15.749 4.114 5.977 1.00 77.19 170 ASN A N 1
ATOM 1355 C CA . ASN A 1 170 ? -16.712 3.173 6.576 1.00 77.19 170 ASN A CA 1
ATOM 1356 C C . ASN A 1 170 ? -16.546 2.887 8.087 1.00 77.19 170 ASN A C 1
ATOM 1358 O O . ASN A 1 170 ? -17.051 1.872 8.561 1.00 77.19 170 ASN A O 1
ATOM 1362 N N . LEU A 1 171 ? -15.885 3.769 8.848 1.00 78.00 171 LEU A N 1
ATOM 1363 C CA . LEU A 1 171 ? -15.621 3.550 10.275 1.00 78.00 171 LEU A CA 1
ATOM 1364 C C . LEU A 1 171 ? -16.905 3.304 11.078 1.00 78.00 171 LEU A C 1
ATOM 1366 O O . LEU A 1 171 ? -16.946 2.404 11.905 1.00 78.00 171 LEU A O 1
ATOM 1370 N N . HIS A 1 172 ? -17.976 4.038 10.770 1.00 75.81 172 HIS A N 1
ATOM 1371 C CA . HIS A 1 172 ? -19.282 3.888 11.419 1.00 75.81 172 HIS A CA 1
ATOM 1372 C C . HIS A 1 172 ? -19.846 2.458 11.334 1.00 75.81 172 HIS A C 1
ATOM 1374 O O . HIS A 1 172 ? -20.365 1.953 12.321 1.00 75.81 172 HIS A O 1
ATOM 1380 N N . LEU A 1 173 ? -19.695 1.777 10.188 1.00 76.88 173 LEU A N 1
ATOM 1381 C CA . LEU A 1 173 ? -20.146 0.388 10.023 1.00 76.88 173 LEU A CA 1
ATOM 1382 C C . LEU A 1 173 ? -19.300 -0.590 10.835 1.00 76.88 173 LEU A C 1
ATOM 1384 O O . LEU A 1 173 ? -19.778 -1.651 11.223 1.00 76.88 173 LEU A O 1
ATOM 1388 N N . TRP A 1 174 ? -18.025 -0.265 11.035 1.00 80.31 174 TRP A N 1
ATOM 1389 C CA . TRP A 1 174 ? -17.113 -1.100 11.798 1.00 80.31 174 TRP A CA 1
ATOM 1390 C C . TRP A 1 174 ? -17.352 -0.962 13.303 1.00 80.31 174 TRP A C 1
ATOM 1392 O O . TRP A 1 174 ? -17.438 -1.981 13.978 1.00 80.31 174 TRP A O 1
ATOM 1402 N N . VAL A 1 175 ? -17.554 0.265 13.798 1.00 78.69 175 VAL A N 1
ATOM 1403 C CA . VAL A 1 175 ? -17.913 0.519 15.205 1.00 78.69 175 VAL A CA 1
ATOM 1404 C C . VAL A 1 175 ? -19.239 -0.155 15.550 1.00 78.69 175 VAL A C 1
ATOM 1406 O O . VAL A 1 175 ? -19.310 -0.873 16.536 1.00 78.69 175 VAL A O 1
ATOM 1409 N N . GLN A 1 176 ? -20.249 -0.050 14.680 1.00 78.19 176 GLN A N 1
ATOM 1410 C CA . GLN A 1 176 ? -21.542 -0.698 14.913 1.00 78.19 176 GLN A CA 1
ATOM 1411 C C . GLN A 1 176 ? -21.432 -2.226 15.067 1.00 78.19 176 GLN A C 1
ATOM 1413 O O . GLN A 1 176 ? -22.153 -2.808 15.861 1.00 78.19 176 GLN A O 1
ATOM 1418 N N . ARG A 1 177 ? -20.521 -2.879 14.333 1.00 77.94 177 ARG A N 1
ATOM 1419 C CA . ARG A 1 177 ? -20.265 -4.324 14.483 1.00 77.94 177 ARG A CA 1
ATOM 1420 C C . ARG A 1 177 ? -19.487 -4.683 15.744 1.00 77.94 177 ARG A C 1
ATOM 1422 O O . ARG A 1 177 ? -19.446 -5.854 16.090 1.00 77.94 177 ARG A O 1
ATOM 1429 N N . LEU A 1 178 ? -18.783 -3.722 16.333 1.00 75.44 178 LEU A N 1
ATOM 1430 C CA . LEU A 1 178 ? -18.043 -3.917 17.573 1.00 75.44 178 LEU A CA 1
ATOM 1431 C C . LEU A 1 178 ? -18.954 -3.768 18.800 1.00 75.44 178 LEU A C 1
ATOM 1433 O O . LEU A 1 178 ? -18.693 -4.391 19.822 1.00 75.44 178 LEU A O 1
ATOM 1437 N N . ASP A 1 179 ? -19.992 -2.936 18.686 1.00 73.19 179 ASP A N 1
ATOM 1438 C CA . ASP A 1 179 ? -20.984 -2.697 19.739 1.00 73.19 179 ASP A CA 1
ATOM 1439 C C . ASP A 1 179 ? -22.029 -3.828 19.869 1.00 73.19 179 ASP A C 1
ATOM 1441 O O . ASP A 1 179 ? -22.723 -3.897 20.886 1.00 73.19 179 ASP A O 1
ATOM 1445 N N . GLU A 1 180 ? -22.166 -4.681 18.846 1.00 69.25 180 GLU A N 1
ATOM 1446 C CA . GLU A 1 180 ? -23.029 -5.882 18.827 1.00 69.25 180 GLU A CA 1
ATOM 1447 C C . GLU A 1 180 ? -22.383 -7.084 19.532 1.00 69.25 180 GLU A C 1
ATOM 1449 O O . GLU A 1 180 ? -23.101 -7.740 20.325 1.00 69.25 180 GLU A O 1
#

Organism: Spodoptera littoralis (NCBI:txid7109)

Mean predicted aligned error: 7.88 Å

Solvent-accessible surface area (backbone atoms only — not comparable to full-atom values): 10463 Å² total; per-residue (Å²): 136,81,78,81,68,85,83,85,77,91,74,73,96,68,66,74,62,53,56,49,48,33,51,50,54,50,50,39,48,74,73,70,46,88,71,60,66,72,58,52,51,53,26,49,55,49,58,68,49,41,65,58,53,51,52,48,45,48,35,50,51,50,45,53,54,48,50,60,73,42,66,87,36,77,80,51,52,59,36,46,44,56,55,52,49,54,44,51,51,48,50,60,62,50,72,78,60,55,92,87,41,90,61,43,65,67,47,49,53,51,48,39,51,49,36,48,51,43,44,53,55,49,53,54,49,53,54,51,53,50,51,48,54,51,46,54,54,44,64,78,69,51,70,101,41,74,68,59,53,52,52,46,53,52,51,48,49,50,56,51,53,58,49,62,76,67,70,50,31,62,50,69,66,50,51,56,64,70,77,108

InterPro domains:
  IPR013594 Dynein heavy chain, tail [PF08385] (9-107)
  IPR026983 Dynein heavy chain [PTHR46532] (7-139)

Nearest PDB structures (foldseek):
  7z8f-assembly1_n  TM=9.541E-01  e=9.976E-15  Homo sapiens
  8pr3-assembly1_f  TM=9.525E-01  e=3.719E-14  Homo sapiens
  7z8k-assembly1_e  TM=9.361E-01  e=5.099E-14  Homo sapiens
  7z8f-assembly1_m  TM=9.270E-01  e=3.719E-14  Homo sapiens
  8ptk-assembly1_f  TM=9.467E-01  e=6.993E-14  Homo sapiens

pLDDT: mean 85.87, std 9.39, range [35.22, 96.38]

Secondary structure (DSSP, 8-state):
---------------THHHHHHHHHHHHHHTT----HHHHHHHHHHHHHHHHHHHHHHHHHHHHHHHHHHTT-TTTHHHHHHHHHHHHHHHHHHTT--TT-TTHHHHHHHHHHHHHHHHHHHHHHHHHHHHHHHHHHHHHHS-S-HHHHHHHHHHHHHHHHHHHHTT-TTHHHHHHHHH-

Foldseek 3Di:
DDPPDDDDADDQPQDPVLQVLLVVVVVCVVVVHDDDVVSVVSSVLSVVLVVLNVLVRVLSVLLVVLCVVCVVPPLCCQQLVVLVVVLVVLVVVCVPDDSPDPCSVVSSVVNSVSSVVSNVVSVLVVVLVVVLVVLVVCCVVPDPDPVSVVVSVVSNVVSLVVSVVVPTGPSVVSVVVVVD

Sequence (180 aa):
SSKTGTILKLKVNFLPEIITLYKEVRNLKNLGFRVPLAIVNKAHQANQLYPFAISLIESVRTYERTLEKIRDKASIIPLVAGLRRDVLNQVSEGMALVWESYKLDPYVQKLSEVVLLFQEKVEDLLAVEEQISVDARSLETCPYSAVSLADILSRLQRAIDDLSLRQYSNLHLWVQRLDE